Protein AF-A0AAD1YTK2-F1 (afdb_monomer_lite)

Foldseek 3Di:
DDDFDFFDDDDDDDDDDDDDDDDDPDPDDDDDDDDDDDDDDDDDDDDDDDDDDDDPDDPDPPPPDDDDDPPPPPPDPVVVLVVQQPPDDDDPVVVVVVVVVVVVPPVVPDPDDDDPDDDPVRVVVVVVVVVVVVVVVVLVVDDPVVSCVPVNDDPPDDDDDDDPDDDVCCVVPPDPVDDDDDDDDDPQQQDKDKDKDWDADDLPPPDWDFAQQWKWKDFDPDTDIWGKWWWAQDPVRDTDTDGTHDHGDIIIIIIIDGDDDRRTTMDIGHDPDPPPD

Organism: NCBI:txid56036

Radius of gyration: 29.47 Å; chains: 1; bounding box: 95×58×56 Å

Sequence (277 aa):
MLISCNLYMGIVHQGLQIRSKTAARRKKVRMMNSSSLKGRETRSVLKLKEGIDDGSVDVEDCSKFIHYASEKDWRSEDLIESIRDLFVTGGWSKAALRDEDNYSKNDAKVSRGQTDGSGYVDKLKEEIELRKQVNMAELNELDDITRIDIEGYRAGTYLRLEVSSVPFETVENFDPTHPILVGGLALGEENVGYMQVRLKRHRWHKEVLKTRDPIIVSMGWRRYQTIPIYAIEDCSGRYRMLKYTPEHMHCVAMFWGPLAPPHTGVVAVQKLSNNQV

Secondary structure (DSSP, 8-state):
----------------------------------------------------------TT-GGG---SS----TT-HHHHHHHHTTSSSS-HHHHHHHHHHHHHHHTTS--S----S--HHHHHHHHHHHHHHHHHHHHHTS-HHHHHHHH-SPTT-------SS--HHHHHT--TTS-----PPPTTTT-EEEEEEEEE--TT--SPPBTT--EEEEETTEEEEE--EEEEE-TTSPEEE-SB--SSSEEEEEEEEE---TT--EEEES-------

pLDDT: mean 70.28, std 26.49, range [24.19, 96.69]

InterPro domains:
  IPR007034 Ribosome biogenesis protein BMS1/TSR1, C-terminal [PF04950] (110-274)
  IPR007034 Ribosome biogenesis protein BMS1/TSR1, C-terminal [SM01362] (94-277)
  IPR039761 Ribosome biogenesis protein Bms1/Tsr1 [PTHR12858] (63-274)

Structure (mmCIF, N/CA/C/O backbone):
data_AF-A0AAD1YTK2-F1
#
_entry.id   AF-A0AAD1YTK2-F1
#
loop_
_atom_site.group_PDB
_atom_site.id
_atom_site.type_symbol
_atom_site.label_atom_id
_atom_site.label_alt_id
_atom_site.label_comp_id
_atom_site.label_asym_id
_atom_site.label_entity_id
_atom_site.label_seq_id
_atom_site.pdbx_PDB_ins_code
_atom_site.Cartn_x
_atom_site.Cartn_y
_atom_site.Cartn_z
_atom_site.occupancy
_atom_site.B_iso_or_equiv
_atom_site.auth_seq_id
_atom_site.auth_comp_id
_atom_site.auth_asym_id
_atom_site.auth_atom_id
_atom_site.pdbx_PDB_model_num
ATOM 1 N N . MET A 1 1 ? 6.120 -12.221 -0.599 1.00 33.25 1 MET A N 1
ATOM 2 C CA . MET A 1 1 ? 7.567 -12.260 -0.287 1.00 33.25 1 MET A CA 1
ATOM 3 C C . MET A 1 1 ? 8.038 -10.815 -0.140 1.00 33.25 1 MET A C 1
ATOM 5 O O . MET A 1 1 ? 7.813 -10.031 -1.053 1.00 33.25 1 MET A O 1
ATOM 9 N N . LEU A 1 2 ? 8.502 -10.448 1.059 1.00 25.59 2 LEU A N 1
ATOM 10 C CA . LEU A 1 2 ? 8.585 -9.077 1.586 1.00 25.59 2 LEU A CA 1
ATOM 11 C C . LEU A 1 2 ? 9.651 -8.223 0.878 1.00 25.59 2 LEU A C 1
ATOM 13 O O . LEU A 1 2 ? 10.825 -8.576 0.864 1.00 25.59 2 LEU A O 1
ATOM 17 N N . ILE A 1 3 ? 9.244 -7.076 0.333 1.00 33.72 3 ILE A N 1
ATOM 18 C CA . ILE A 1 3 ? 10.139 -6.007 -0.126 1.00 33.72 3 ILE A CA 1
ATOM 19 C C . ILE A 1 3 ? 9.777 -4.777 0.704 1.00 33.72 3 ILE A C 1
ATOM 21 O O . ILE A 1 3 ? 8.706 -4.208 0.540 1.00 33.72 3 ILE A O 1
ATOM 25 N N . SER A 1 4 ? 10.640 -4.394 1.637 1.00 27.38 4 SER A N 1
ATOM 26 C CA . SER A 1 4 ? 10.510 -3.158 2.411 1.00 27.38 4 SER A CA 1
ATOM 27 C C . SER A 1 4 ? 11.368 -2.071 1.767 1.00 27.38 4 SER A C 1
ATOM 29 O O . SER A 1 4 ? 12.562 -2.285 1.549 1.00 27.38 4 SER A O 1
ATOM 31 N N . CYS A 1 5 ? 10.791 -0.903 1.474 1.00 32.62 5 CYS A N 1
ATOM 32 C CA . CYS A 1 5 ? 11.553 0.259 1.023 1.00 32.62 5 CYS A CA 1
ATOM 33 C C . CYS A 1 5 ? 10.883 1.567 1.462 1.00 32.62 5 CYS A C 1
ATOM 35 O O . CYS A 1 5 ? 9.710 1.787 1.174 1.00 32.62 5 CYS A O 1
ATOM 37 N N . ASN A 1 6 ? 11.654 2.431 2.130 1.00 31.28 6 ASN A N 1
ATOM 38 C CA . ASN A 1 6 ? 11.254 3.783 2.513 1.00 31.28 6 ASN A CA 1
ATOM 39 C C . ASN A 1 6 ? 11.239 4.707 1.284 1.00 31.28 6 ASN A C 1
ATOM 41 O O . ASN A 1 6 ? 12.225 4.804 0.544 1.00 31.28 6 ASN A O 1
ATOM 45 N N . LEU A 1 7 ? 10.120 5.403 1.085 1.00 33.00 7 LEU A N 1
ATOM 46 C CA . LEU A 1 7 ? 10.020 6.547 0.179 1.00 33.00 7 LEU A CA 1
ATOM 47 C C . LEU A 1 7 ? 10.803 7.738 0.772 1.00 33.00 7 LEU A C 1
ATOM 49 O O . LEU A 1 7 ? 11.115 7.735 1.951 1.00 33.00 7 LEU A O 1
ATOM 53 N N . TYR A 1 8 ? 11.149 8.731 -0.034 1.00 30.59 8 TYR A N 1
ATOM 54 C CA . TYR A 1 8 ? 11.387 10.132 0.347 1.00 30.59 8 TYR A CA 1
ATOM 55 C C . TYR A 1 8 ? 11.030 10.908 -0.918 1.00 30.59 8 TYR A C 1
ATOM 57 O O . TYR A 1 8 ? 11.480 10.509 -1.991 1.00 30.59 8 TYR A O 1
ATOM 65 N N . MET A 1 9 ? 10.208 11.951 -0.832 1.00 40.81 9 MET A N 1
ATOM 66 C CA . MET A 1 9 ? 9.890 12.790 -1.990 1.00 40.81 9 MET A CA 1
ATOM 67 C C . MET A 1 9 ? 9.703 14.237 -1.548 1.00 40.81 9 MET A C 1
ATOM 69 O O . MET A 1 9 ? 8.910 14.523 -0.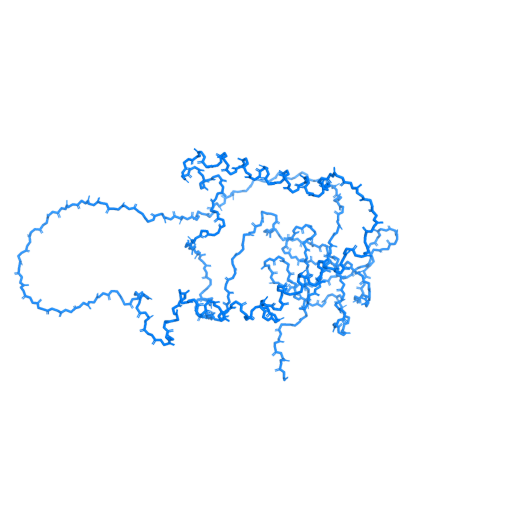653 1.00 40.81 9 MET A O 1
ATOM 73 N N . GLY A 1 10 ? 10.451 15.130 -2.197 1.00 29.53 10 GLY A N 1
ATOM 74 C CA . GLY A 1 10 ? 10.242 16.569 -2.143 1.00 29.53 10 GLY A CA 1
ATOM 75 C C . GLY A 1 10 ? 9.058 16.961 -3.024 1.00 29.53 10 GLY A C 1
ATOM 76 O O . GLY A 1 10 ? 8.840 16.397 -4.096 1.00 29.53 10 GLY A O 1
ATOM 77 N N . ILE A 1 11 ? 8.278 17.921 -2.540 1.00 34.16 11 ILE A N 1
ATOM 78 C CA . ILE A 1 11 ? 7.099 18.463 -3.212 1.00 34.16 11 ILE A CA 1
ATOM 79 C C . ILE A 1 11 ? 7.557 19.626 -4.100 1.00 34.16 11 ILE A C 1
ATOM 81 O O . ILE A 1 11 ? 8.090 20.611 -3.595 1.00 34.16 11 ILE A O 1
ATOM 85 N N . VAL A 1 12 ? 7.331 19.538 -5.413 1.00 30.14 12 VAL A N 1
ATOM 86 C CA . VAL A 1 12 ? 7.444 20.689 -6.323 1.00 30.14 12 VAL A CA 1
ATOM 87 C C . VAL A 1 12 ? 6.064 21.332 -6.438 1.00 30.14 12 VAL A C 1
ATOM 89 O O . VAL A 1 12 ? 5.151 20.771 -7.040 1.00 30.14 12 VAL A O 1
ATOM 92 N N . HIS A 1 13 ? 5.909 22.507 -5.828 1.00 27.83 13 HIS A N 1
ATOM 93 C CA . HIS A 1 13 ? 4.719 23.345 -5.950 1.00 27.83 13 HIS A CA 1
ATOM 94 C C . HIS A 1 13 ? 4.728 24.068 -7.303 1.00 27.83 13 HIS A C 1
ATOM 96 O O . HIS A 1 13 ? 5.571 24.930 -7.543 1.00 27.83 13 HIS A O 1
ATOM 102 N N . GLN A 1 14 ? 3.744 23.790 -8.156 1.00 30.19 14 GLN A N 1
ATOM 103 C CA . GLN A 1 14 ? 3.273 24.764 -9.138 1.00 30.19 14 GLN A CA 1
ATOM 104 C C . GLN A 1 14 ? 1.761 24.894 -9.005 1.00 30.19 14 GLN A C 1
ATOM 106 O O . GLN A 1 14 ? 1.017 23.919 -9.099 1.00 30.19 14 GLN A O 1
ATOM 111 N N . GLY A 1 15 ? 1.338 26.115 -8.682 1.00 30.59 15 GLY A N 1
ATOM 112 C CA . GLY A 1 15 ? -0.052 26.476 -8.479 1.00 30.59 15 GLY A CA 1
ATOM 113 C C . GLY A 1 15 ? -0.812 26.528 -9.796 1.00 30.59 15 GLY A C 1
ATOM 114 O O . GLY A 1 15 ? -0.361 27.133 -10.766 1.00 30.59 15 GLY A O 1
ATOM 115 N N . LEU A 1 16 ? -2.007 25.946 -9.793 1.00 26.97 16 LEU A N 1
ATOM 116 C CA . LEU A 1 16 ? -3.039 26.258 -10.765 1.00 26.97 16 LEU A CA 1
ATOM 117 C C . LEU A 1 16 ? -4.386 26.285 -10.044 1.00 26.97 16 LEU A C 1
ATOM 119 O O . LEU A 1 16 ? -4.840 25.295 -9.472 1.00 26.97 16 LEU A O 1
ATOM 123 N N . GLN A 1 17 ? -4.988 27.468 -10.026 1.00 29.00 17 GLN A N 1
ATOM 124 C CA . GLN A 1 17 ? -6.228 27.767 -9.331 1.00 29.00 17 GLN A CA 1
ATOM 125 C C . GLN A 1 17 ? -7.402 27.464 -10.263 1.00 29.00 17 GLN A C 1
ATOM 127 O O . GLN A 1 17 ? -7.631 28.194 -11.223 1.00 29.00 17 GLN A O 1
ATOM 132 N N . ILE A 1 18 ? -8.158 26.398 -9.985 1.00 27.73 18 ILE A N 1
ATOM 133 C CA . ILE A 1 18 ? -9.409 26.102 -10.693 1.00 27.73 18 ILE A CA 1
ATOM 134 C C . ILE A 1 18 ? -10.520 25.909 -9.662 1.00 27.73 18 ILE A C 1
ATOM 136 O O . ILE A 1 18 ? -10.545 24.945 -8.900 1.00 27.73 18 ILE A O 1
ATOM 140 N N . ARG A 1 19 ? -11.457 26.862 -9.647 1.00 29.12 19 ARG A N 1
ATOM 141 C CA . ARG A 1 19 ? -12.749 26.738 -8.967 1.00 29.12 19 ARG A CA 1
ATOM 142 C C . ARG A 1 19 ? -13.612 25.737 -9.734 1.00 29.12 19 ARG A C 1
ATOM 144 O O . ARG A 1 19 ? -13.874 25.950 -10.913 1.00 29.12 19 ARG A O 1
ATOM 151 N N . SER A 1 20 ? -14.158 24.734 -9.054 1.00 25.16 20 SER A N 1
ATOM 152 C CA . SER A 1 20 ? -15.389 24.079 -9.503 1.00 25.16 20 SER A CA 1
ATOM 153 C C . SER A 1 20 ? -16.250 23.672 -8.307 1.00 25.16 20 SER A C 1
ATOM 155 O O . SER A 1 20 ? -15.768 23.162 -7.298 1.00 25.16 20 SER A O 1
ATOM 157 N N . LYS A 1 21 ? -17.540 24.002 -8.406 1.00 30.62 21 LYS A N 1
ATOM 158 C CA . LYS A 1 21 ? -18.606 23.600 -7.489 1.00 30.62 21 LYS A CA 1
ATOM 159 C C . LYS A 1 21 ? -19.063 22.204 -7.903 1.00 30.62 21 LYS A C 1
ATOM 161 O O . LYS A 1 21 ? -19.544 22.082 -9.024 1.00 30.62 21 LYS A O 1
ATOM 166 N N . THR A 1 22 ? -19.022 21.210 -7.015 1.00 27.33 22 THR A N 1
ATOM 167 C CA . THR A 1 22 ? -19.804 19.979 -7.226 1.00 27.33 22 THR A CA 1
ATOM 168 C C . THR A 1 22 ? -20.234 19.347 -5.906 1.00 27.33 22 THR A C 1
ATOM 170 O O . THR A 1 22 ? -19.474 19.286 -4.944 1.00 27.33 22 THR A O 1
ATOM 173 N N . ALA A 1 23 ? -21.502 18.945 -5.870 1.00 28.45 23 ALA A N 1
ATOM 174 C CA . ALA A 1 23 ? -22.275 18.539 -4.708 1.00 28.45 23 ALA A CA 1
ATOM 175 C C . ALA A 1 23 ? -21.780 17.241 -4.046 1.00 28.45 23 ALA A C 1
ATOM 177 O O . ALA A 1 23 ? -21.623 16.209 -4.698 1.00 28.45 23 ALA A O 1
ATOM 178 N N . ALA A 1 24 ? -21.626 17.278 -2.722 1.00 29.00 24 ALA A N 1
ATOM 179 C CA . ALA A 1 24 ? -21.333 16.113 -1.900 1.00 29.00 24 ALA A CA 1
ATOM 180 C C . ALA A 1 24 ? -22.604 15.273 -1.680 1.00 29.00 24 ALA A C 1
ATOM 182 O O . ALA A 1 24 ? -23.483 15.636 -0.896 1.00 29.00 24 ALA A O 1
ATOM 183 N N . ARG A 1 25 ? -22.695 14.113 -2.338 1.00 28.36 25 ARG A N 1
ATOM 184 C CA . ARG A 1 25 ? -23.629 13.045 -1.948 1.00 28.36 25 ARG A CA 1
ATOM 185 C C . ARG A 1 25 ? -23.051 12.328 -0.725 1.00 28.36 25 ARG A C 1
ATOM 187 O O . ARG A 1 25 ? -22.250 11.409 -0.853 1.00 28.36 25 ARG A O 1
ATOM 194 N N . ARG A 1 26 ? -23.457 12.757 0.472 1.00 29.47 26 ARG A N 1
ATOM 195 C CA . ARG A 1 26 ? -23.192 12.036 1.726 1.00 29.47 26 ARG A CA 1
ATOM 196 C C . ARG A 1 26 ? -23.937 10.697 1.696 1.00 29.47 26 ARG A C 1
ATOM 198 O O . ARG A 1 26 ? -25.163 10.678 1.787 1.00 29.47 26 ARG A O 1
ATOM 205 N N . LYS A 1 27 ? -23.216 9.577 1.577 1.00 30.12 27 LYS A N 1
ATOM 206 C CA . LYS A 1 27 ? -23.764 8.257 1.921 1.00 30.12 27 LYS A CA 1
ATOM 207 C C . LYS A 1 27 ? -23.968 8.230 3.434 1.00 30.12 27 LYS A C 1
ATOM 209 O O . LYS A 1 27 ? -23.018 8.330 4.202 1.00 30.12 27 LYS A O 1
ATOM 214 N N . LYS A 1 28 ? -25.232 8.179 3.846 1.00 24.50 28 LYS A N 1
ATOM 215 C CA . LYS A 1 28 ? -25.654 8.145 5.245 1.00 24.50 28 LYS A CA 1
ATOM 216 C C . LYS A 1 28 ? -25.544 6.701 5.734 1.00 24.50 28 LYS A C 1
ATOM 218 O O . LYS A 1 28 ? -26.386 5.881 5.387 1.00 24.50 28 LYS A O 1
ATOM 223 N N . VAL A 1 29 ? -24.500 6.392 6.497 1.00 31.00 29 VAL A N 1
ATOM 224 C CA . VAL A 1 29 ? -24.436 5.159 7.293 1.00 31.00 29 VAL A CA 1
ATOM 225 C C . VAL A 1 29 ? -25.331 5.384 8.507 1.00 31.00 29 VAL A C 1
ATOM 227 O O . VAL A 1 29 ? -25.174 6.377 9.217 1.00 31.00 29 VAL A O 1
ATOM 230 N N . ARG A 1 30 ? -26.339 4.530 8.695 1.00 25.80 30 ARG A N 1
ATOM 231 C CA . ARG A 1 30 ? -27.281 4.620 9.814 1.00 25.80 30 ARG A CA 1
ATOM 232 C C . ARG A 1 30 ? -26.922 3.518 10.804 1.00 25.80 30 ARG A C 1
ATOM 234 O O . ARG A 1 30 ? -27.179 2.358 10.530 1.00 25.80 30 ARG A O 1
ATOM 241 N N . MET A 1 31 ? -26.319 3.897 11.923 1.00 31.48 31 MET A N 1
ATOM 242 C CA . MET A 1 31 ? -26.106 3.013 13.070 1.00 31.48 31 MET A CA 1
ATOM 243 C C . MET A 1 31 ? -27.352 3.098 13.962 1.00 31.48 31 MET A C 1
ATOM 245 O O . MET A 1 31 ? -27.852 4.200 14.202 1.00 31.48 31 MET A O 1
ATOM 249 N N . MET A 1 32 ? -27.892 1.967 14.414 1.00 34.06 32 MET A N 1
ATOM 250 C CA . MET A 1 32 ? -28.994 1.925 15.383 1.00 34.06 32 MET A CA 1
ATOM 251 C C . MET A 1 32 ? -28.514 1.271 16.680 1.00 34.06 32 MET A C 1
ATOM 253 O O . MET A 1 32 ? -27.940 0.187 16.644 1.00 34.06 32 MET A O 1
ATOM 257 N N . ASN A 1 33 ? -28.787 1.924 17.814 1.00 29.09 33 ASN A N 1
ATOM 258 C CA . ASN A 1 33 ? -28.562 1.378 19.153 1.00 29.09 33 ASN A CA 1
ATOM 259 C C . ASN A 1 33 ? -29.778 0.554 19.595 1.00 29.09 33 ASN A C 1
ATOM 261 O O . ASN A 1 33 ? -30.919 1.008 19.492 1.00 29.09 33 ASN A O 1
ATOM 265 N N . SER A 1 34 ? -29.533 -0.646 20.117 1.00 34.03 34 SER A N 1
ATOM 266 C CA . SER A 1 34 ? -30.556 -1.521 20.684 1.00 34.03 34 SER A CA 1
ATOM 267 C C . SER A 1 34 ? -30.796 -1.191 22.159 1.00 34.03 34 SER A C 1
ATOM 269 O O . SER A 1 34 ? -30.180 -1.789 23.039 1.00 34.03 34 SER A O 1
ATOM 271 N N . SER A 1 35 ? -31.704 -0.261 22.454 1.00 30.72 35 SER A N 1
ATOM 272 C CA . SER A 1 35 ? -32.324 -0.189 23.781 1.00 30.72 35 SER A CA 1
ATOM 273 C C . SER A 1 35 ? -33.653 0.577 23.770 1.00 30.72 35 SER A C 1
ATOM 275 O O . SER A 1 35 ? -33.742 1.720 23.338 1.00 30.72 35 SER A O 1
ATOM 277 N N . SER A 1 36 ? -34.675 -0.070 24.344 1.00 30.48 36 SER A N 1
ATOM 278 C CA . SER A 1 36 ? -35.945 0.498 24.823 1.00 30.48 36 SER A CA 1
ATOM 279 C C . SER A 1 36 ? -37.087 0.703 23.812 1.00 30.48 36 SER A C 1
ATOM 281 O O . SER A 1 36 ? -37.272 1.772 23.238 1.00 30.48 36 SER A O 1
ATOM 283 N N . LEU A 1 37 ? -37.968 -0.301 23.716 1.00 30.47 37 LEU A N 1
ATOM 284 C CA . LEU A 1 37 ? -39.372 -0.111 23.335 1.00 30.47 37 LEU A CA 1
ATOM 285 C C . LEU A 1 37 ? -40.267 -0.677 24.448 1.00 30.47 37 LEU A C 1
ATOM 287 O O . LEU A 1 37 ? -40.511 -1.878 24.529 1.00 30.47 37 LEU A O 1
ATOM 291 N N . LYS A 1 38 ? -40.744 0.211 25.329 1.00 27.45 38 LYS A N 1
ATOM 292 C CA . LYS A 1 38 ? -41.849 -0.038 26.267 1.00 27.45 38 LYS A CA 1
ATOM 293 C C . LYS A 1 38 ? -43.165 0.426 25.631 1.00 27.45 38 LYS A C 1
ATOM 295 O O . LYS A 1 38 ? -43.319 1.608 25.357 1.00 27.45 38 LYS A O 1
ATOM 300 N N . GLY A 1 39 ? -44.091 -0.522 25.474 1.00 25.25 39 GLY A N 1
ATOM 301 C CA . GLY A 1 39 ? -45.535 -0.408 25.728 1.00 25.25 39 GLY A CA 1
ATOM 302 C C . GLY A 1 39 ? -46.379 0.628 24.975 1.00 25.25 39 GLY A C 1
ATOM 303 O O . GLY A 1 39 ? -46.288 1.824 25.231 1.00 25.25 39 GLY A O 1
ATOM 304 N N . ARG A 1 40 ? -47.361 0.133 24.209 1.00 26.88 40 ARG A N 1
ATOM 305 C CA . ARG A 1 40 ? -48.716 0.710 24.126 1.00 26.88 40 ARG A CA 1
ATOM 306 C C . ARG A 1 40 ? -49.723 -0.385 23.755 1.00 26.88 40 ARG A C 1
ATOM 308 O O . ARG A 1 40 ? -49.692 -0.911 22.649 1.00 26.88 40 ARG A O 1
ATOM 315 N N . GLU A 1 41 ? -50.592 -0.725 24.706 1.00 26.25 41 GLU A N 1
ATOM 316 C CA . GLU A 1 41 ? -51.791 -1.544 24.499 1.00 26.25 41 GLU A CA 1
ATOM 317 C C . GLU A 1 41 ? -52.819 -0.800 23.639 1.00 26.25 41 GLU A C 1
ATOM 319 O O . GLU A 1 41 ? -53.095 0.375 23.875 1.00 26.25 41 GLU A O 1
ATOM 324 N N . THR A 1 42 ? -53.483 -1.524 22.737 1.00 26.02 42 THR A N 1
ATOM 325 C CA . THR A 1 42 ? -54.905 -1.305 22.436 1.00 26.02 42 THR A CA 1
ATOM 326 C C . THR A 1 42 ? -55.601 -2.661 22.321 1.00 26.02 42 THR A C 1
ATOM 328 O O . THR A 1 42 ? -55.114 -3.578 21.666 1.00 26.02 42 THR A O 1
ATOM 331 N N . ARG A 1 43 ? -56.719 -2.790 23.042 1.00 24.19 43 ARG A N 1
ATOM 332 C CA . ARG A 1 43 ? -57.583 -3.972 23.121 1.00 24.19 43 ARG A CA 1
ATOM 333 C C . ARG A 1 43 ? -58.419 -4.129 21.850 1.00 24.19 43 ARG A C 1
ATOM 335 O O . ARG A 1 43 ? -59.082 -3.180 21.441 1.00 24.19 43 ARG A O 1
ATOM 342 N N . SER A 1 44 ? -58.555 -5.360 21.368 1.00 26.61 44 SER A N 1
ATOM 343 C CA . SER A 1 44 ? -59.794 -5.837 20.751 1.00 26.61 44 SER A CA 1
ATOM 344 C C . SER A 1 44 ? -60.033 -7.296 21.151 1.00 26.61 44 SER A C 1
ATOM 346 O O . SER A 1 44 ? -59.141 -8.138 21.144 1.00 26.61 44 SER A O 1
ATOM 348 N N . VAL A 1 45 ? -61.252 -7.543 21.623 1.00 27.23 45 VAL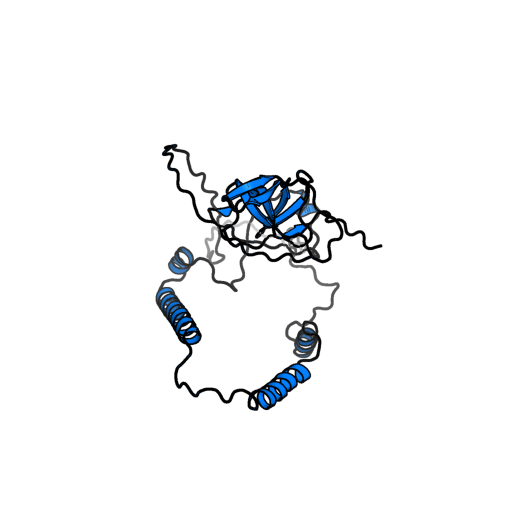 A N 1
ATOM 349 C CA . VAL A 1 45 ? -61.745 -8.786 22.218 1.00 27.23 45 VAL A CA 1
ATOM 350 C C . VAL A 1 45 ? -62.430 -9.600 21.130 1.00 27.23 45 VAL A C 1
ATOM 352 O O . VAL A 1 45 ? -63.425 -9.115 20.607 1.00 27.23 45 VAL A O 1
ATOM 355 N N . LEU A 1 46 ? -61.987 -10.834 20.862 1.00 29.20 46 LEU A N 1
ATOM 356 C CA . LEU A 1 46 ? -62.833 -11.911 20.327 1.00 29.20 46 LEU A CA 1
ATOM 357 C C . LEU A 1 46 ? -62.382 -13.282 20.872 1.00 29.20 46 LEU A C 1
ATOM 359 O O . LEU A 1 46 ? -61.220 -13.505 21.190 1.00 29.20 46 LEU A O 1
ATOM 363 N N . LYS A 1 47 ? -63.379 -14.151 21.060 1.00 26.05 47 LYS A N 1
ATOM 364 C CA . LYS A 1 47 ? -63.443 -15.350 21.912 1.00 26.05 47 LYS A CA 1
ATOM 365 C C . LYS A 1 47 ? -62.655 -16.574 21.408 1.00 26.05 47 LYS A C 1
ATOM 367 O O . LYS A 1 47 ? -62.745 -16.932 20.241 1.00 26.05 47 LYS A O 1
ATOM 372 N N . LEU A 1 48 ? -62.039 -17.247 22.385 1.00 24.81 48 LEU A N 1
ATOM 373 C CA . LEU A 1 48 ? -61.713 -18.675 22.567 1.00 24.81 48 LEU A CA 1
ATOM 374 C C . LEU A 1 48 ? -62.126 -19.695 21.482 1.00 24.81 48 LEU A C 1
ATOM 376 O O . LEU A 1 48 ? -63.316 -19.898 21.239 1.00 24.81 48 LEU A O 1
ATOM 380 N N . LYS A 1 49 ? -61.135 -20.481 21.033 1.00 28.02 49 LYS A N 1
ATOM 381 C CA . LYS A 1 49 ? -61.213 -21.944 20.851 1.00 28.02 49 LYS A CA 1
ATOM 382 C C . LYS A 1 49 ? -59.835 -22.559 21.138 1.00 28.02 49 LYS A C 1
ATOM 384 O O . LYS A 1 49 ? -58.852 -22.158 20.529 1.00 28.02 49 LYS A O 1
ATOM 389 N N . GLU A 1 50 ? -59.786 -23.492 22.085 1.00 26.19 50 GLU A N 1
ATOM 390 C CA . GLU A 1 50 ? -58.612 -24.314 22.400 1.00 26.19 50 GLU A CA 1
ATOM 391 C C . GLU A 1 50 ? -58.328 -25.310 21.262 1.00 26.19 50 GLU A C 1
ATOM 393 O O . GLU A 1 50 ? -59.247 -25.937 20.732 1.00 26.19 50 GLU A O 1
ATOM 398 N N . GLY A 1 51 ? -57.052 -25.449 20.904 1.00 28.02 51 GLY A N 1
ATOM 399 C CA . GLY A 1 51 ? -56.519 -26.424 19.955 1.00 28.02 51 GLY A CA 1
ATOM 400 C C . GLY A 1 51 ? -54.988 -26.377 19.991 1.00 28.02 51 GLY A C 1
ATOM 401 O O . GLY A 1 51 ? -54.409 -25.296 19.988 1.00 28.02 51 GLY A O 1
ATOM 402 N N . ILE A 1 52 ? -54.362 -27.540 20.123 1.00 31.41 52 ILE A N 1
ATOM 403 C CA . ILE A 1 52 ? -52.950 -27.771 20.459 1.00 31.41 52 ILE A CA 1
ATOM 404 C C . ILE A 1 52 ? -52.040 -27.702 19.210 1.00 31.41 52 ILE A C 1
ATOM 406 O O . ILE A 1 52 ? -52.402 -28.267 18.185 1.00 31.41 52 ILE A O 1
ATOM 410 N N . ASP A 1 53 ? -50.884 -27.044 19.388 1.00 30.00 53 ASP A N 1
ATOM 411 C CA . ASP A 1 53 ? -49.539 -27.190 18.773 1.00 30.00 53 ASP A CA 1
ATOM 412 C C . ASP A 1 53 ? -49.333 -27.153 17.238 1.00 30.00 53 ASP A C 1
ATOM 414 O O . ASP A 1 53 ? -49.812 -28.014 16.508 1.00 30.00 53 ASP A O 1
ATOM 418 N N . ASP A 1 54 ? -48.571 -26.156 16.763 1.00 31.81 54 ASP A N 1
ATOM 419 C CA . ASP A 1 54 ? -47.252 -26.312 16.101 1.00 31.81 54 ASP A CA 1
ATOM 420 C C . ASP A 1 54 ? -46.842 -24.985 15.420 1.00 31.81 54 ASP A C 1
ATOM 422 O O . ASP A 1 54 ? -47.634 -24.309 14.755 1.00 31.81 54 ASP A O 1
ATOM 426 N N . GLY A 1 55 ? -45.601 -24.561 15.650 1.00 32.91 55 GLY A N 1
ATOM 427 C CA . GLY A 1 55 ? -45.064 -23.268 15.253 1.00 32.91 55 GLY A CA 1
ATOM 428 C C . GLY A 1 55 ? -44.503 -23.254 13.832 1.00 32.91 55 GLY A C 1
ATOM 429 O O . GLY A 1 55 ? -43.638 -24.044 13.484 1.00 32.91 55 GLY A O 1
ATOM 430 N N . SER A 1 56 ? -44.882 -22.247 13.045 1.00 35.72 56 SER A N 1
ATOM 431 C CA . SER A 1 56 ? -44.109 -21.799 11.878 1.00 35.72 56 SER A CA 1
ATOM 432 C C . SER A 1 56 ? -43.465 -20.458 12.215 1.00 35.72 56 SER A C 1
ATOM 434 O O . SER A 1 56 ? -43.910 -19.393 11.784 1.00 35.72 56 SER A O 1
ATOM 436 N N . VAL A 1 57 ? -42.444 -20.540 13.065 1.00 41.25 57 VAL A N 1
ATOM 437 C CA . VAL A 1 57 ? -41.462 -19.485 13.313 1.00 41.25 57 VAL A CA 1
ATOM 438 C C . VAL A 1 57 ? -40.541 -19.405 12.095 1.00 41.25 57 VAL A C 1
ATOM 440 O O . VAL A 1 57 ? -40.178 -20.428 11.523 1.00 41.25 57 VAL A O 1
ATOM 443 N N . ASP A 1 58 ? -40.224 -18.171 11.716 1.00 39.69 58 ASP A N 1
ATOM 444 C CA . ASP A 1 58 ? -39.250 -17.732 10.713 1.00 39.69 58 ASP A CA 1
ATOM 445 C C . ASP A 1 58 ? -38.114 -18.746 10.454 1.00 39.69 58 ASP A C 1
ATOM 447 O O . ASP A 1 58 ? -37.366 -19.114 11.361 1.00 39.69 58 ASP A O 1
ATOM 451 N N . VAL A 1 59 ? -37.994 -19.209 9.208 1.00 43.69 59 VAL A N 1
ATOM 452 C CA . VAL A 1 59 ? -37.130 -20.335 8.800 1.00 43.69 59 VAL A CA 1
ATOM 453 C C . VAL A 1 59 ? -35.633 -19.975 8.717 1.00 43.69 59 VAL A C 1
ATOM 455 O O . VAL A 1 59 ? -34.823 -20.829 8.380 1.00 43.69 59 VAL A O 1
ATOM 458 N N . GLU A 1 60 ? -35.199 -18.769 9.097 1.00 49.28 60 GLU A N 1
ATOM 459 C CA . GLU A 1 60 ? -33.780 -18.369 8.983 1.00 49.28 60 GLU A CA 1
ATOM 460 C C . GLU A 1 60 ? -33.219 -17.648 10.223 1.00 49.28 60 GLU A C 1
ATOM 462 O O . GLU A 1 60 ? -32.414 -16.721 10.131 1.00 49.28 60 GLU A O 1
ATOM 467 N N . ASP A 1 61 ? -33.588 -18.113 11.419 1.00 37.25 61 ASP A N 1
ATOM 468 C CA . ASP A 1 61 ? -32.844 -17.794 12.642 1.00 37.25 61 ASP A CA 1
ATOM 469 C C . ASP A 1 61 ? -31.599 -18.697 12.761 1.00 37.25 61 ASP A C 1
ATOM 471 O O . ASP A 1 61 ? -31.636 -19.809 13.294 1.00 37.25 61 ASP A O 1
ATOM 475 N N . CYS A 1 62 ? -30.461 -18.214 12.256 1.00 42.97 62 CYS A N 1
ATOM 476 C CA . CYS A 1 62 ? -29.159 -18.892 12.332 1.00 42.97 62 CYS A CA 1
ATOM 477 C C . CYS A 1 62 ? -28.565 -18.980 13.756 1.00 42.97 62 CYS A C 1
ATOM 479 O O . CYS A 1 62 ? -27.389 -19.312 13.906 1.00 42.97 62 CYS A O 1
ATOM 481 N N . SER A 1 63 ? -29.338 -18.725 14.816 1.00 49.75 63 SER A N 1
ATOM 482 C CA . SER A 1 63 ? -28.898 -18.918 16.204 1.00 49.75 63 SER A CA 1
ATOM 483 C C . SER A 1 63 ? -28.915 -20.382 16.685 1.00 49.75 63 SER A C 1
ATOM 485 O O . SER A 1 63 ? -28.523 -20.650 17.819 1.00 49.75 63 SER A O 1
ATOM 487 N N . LYS A 1 64 ? -29.315 -21.351 15.841 1.00 42.38 64 LYS A N 1
ATOM 488 C CA . LYS A 1 64 ? -29.469 -22.774 16.221 1.00 42.38 64 LYS A CA 1
ATOM 489 C C . LYS A 1 64 ? -28.505 -23.773 15.563 1.00 42.38 64 LYS A C 1
ATOM 491 O O . LYS A 1 64 ? -28.810 -24.963 15.515 1.00 42.38 64 LYS A O 1
ATOM 496 N N . PHE A 1 65 ? -27.327 -23.358 15.104 1.00 35.97 65 PHE A N 1
ATOM 497 C CA . PHE A 1 65 ? -26.293 -24.335 14.733 1.00 35.97 65 PHE A CA 1
ATOM 498 C C . PHE A 1 65 ? -25.477 -24.774 15.960 1.00 35.97 65 PHE A C 1
ATOM 500 O O . PHE A 1 65 ? -24.471 -24.171 16.314 1.00 35.97 65 PHE A O 1
ATOM 507 N N . ILE A 1 66 ? -25.922 -25.866 16.583 1.00 38.81 66 ILE A N 1
ATOM 508 C CA . ILE A 1 66 ? -25.182 -26.732 17.518 1.00 38.81 66 ILE A CA 1
ATOM 509 C C . ILE A 1 66 ? -25.363 -28.126 16.877 1.00 38.81 66 ILE A C 1
ATOM 511 O O . ILE A 1 66 ? -26.498 -28.554 16.715 1.00 38.81 66 ILE A O 1
ATOM 515 N N . HIS A 1 67 ? -24.394 -28.885 16.357 1.00 40.81 67 HIS A N 1
ATOM 516 C CA . HIS A 1 67 ? -23.025 -29.152 16.785 1.00 40.81 67 HIS A CA 1
ATOM 517 C C . HIS A 1 67 ? -22.340 -29.998 15.681 1.00 40.81 67 HIS A C 1
ATOM 519 O O . HIS A 1 67 ? -22.907 -31.008 15.279 1.00 40.81 67 HIS A O 1
ATOM 525 N N . TYR A 1 68 ? -21.129 -29.659 15.230 1.00 38.28 68 TYR A N 1
ATOM 526 C CA . TYR A 1 68 ? -20.101 -30.645 14.818 1.00 38.28 68 TYR A CA 1
ATOM 527 C C . TYR A 1 68 ? -18.698 -30.034 14.946 1.00 38.28 68 TYR A C 1
ATOM 529 O O . TYR A 1 68 ? -17.847 -30.085 14.069 1.00 38.28 68 TYR A O 1
ATOM 537 N N . ALA A 1 69 ? -18.459 -29.442 16.105 1.00 45.72 69 ALA A N 1
ATOM 538 C CA . ALA A 1 69 ? -17.166 -29.404 16.758 1.00 45.72 69 ALA A CA 1
ATOM 539 C C . ALA A 1 69 ? -17.532 -29.344 18.236 1.00 45.72 69 ALA A C 1
ATOM 541 O O . ALA A 1 69 ? -18.371 -28.522 18.593 1.00 45.72 69 ALA A O 1
ATOM 542 N N . SER A 1 70 ? -17.004 -30.243 19.068 1.00 56.16 70 SER A N 1
ATOM 543 C CA . SER A 1 70 ? -17.163 -30.128 20.520 1.00 56.16 70 SER A CA 1
ATOM 544 C C . SER A 1 70 ? -16.933 -28.672 20.913 1.00 56.16 70 SER A C 1
ATOM 546 O O . SER A 1 70 ? -15.881 -28.142 20.536 1.00 56.16 70 SER A O 1
ATOM 548 N N . GLU A 1 71 ? -17.890 -28.030 21.590 1.00 54.59 71 GLU A N 1
ATOM 549 C CA . GLU A 1 71 ? -17.666 -26.731 22.226 1.00 54.59 71 GLU A CA 1
ATOM 550 C C . GLU A 1 71 ? -16.332 -26.809 22.965 1.00 54.59 71 GLU A C 1
ATOM 552 O O . GLU A 1 71 ? -16.175 -27.515 23.959 1.00 54.59 71 GLU A O 1
ATOM 557 N N . LYS A 1 72 ? -15.304 -26.182 22.390 1.00 61.28 72 LYS A N 1
ATOM 558 C CA . LYS A 1 72 ? -14.037 -26.030 23.082 1.00 61.28 72 LYS A CA 1
ATOM 559 C C . LYS A 1 72 ? -14.316 -24.971 24.122 1.00 61.28 72 LYS A C 1
ATOM 561 O O . LYS A 1 72 ? -14.598 -23.831 23.762 1.00 61.28 72 LYS A O 1
ATOM 566 N N . ASP A 1 73 ? -14.266 -25.346 25.389 1.00 67.56 73 ASP A N 1
ATOM 567 C CA . ASP A 1 73 ? -14.414 -24.403 26.483 1.00 67.56 73 ASP A CA 1
ATOM 568 C C . ASP A 1 73 ? -13.249 -23.411 26.443 1.00 67.56 73 ASP A C 1
ATOM 570 O O . ASP A 1 73 ? -12.173 -23.652 26.985 1.00 67.56 73 ASP A O 1
ATOM 574 N N . TRP A 1 74 ? -13.456 -22.261 25.800 1.00 66.62 74 TRP A N 1
ATOM 575 C CA . TRP A 1 74 ? -12.472 -21.175 25.668 1.00 66.62 74 TRP A CA 1
ATOM 576 C C . TRP A 1 74 ? -12.107 -20.506 27.002 1.00 66.62 74 TRP A C 1
ATOM 578 O O . TRP A 1 74 ? -11.267 -19.611 27.042 1.00 66.62 74 TRP A O 1
ATOM 588 N N . ARG A 1 75 ? -12.757 -20.930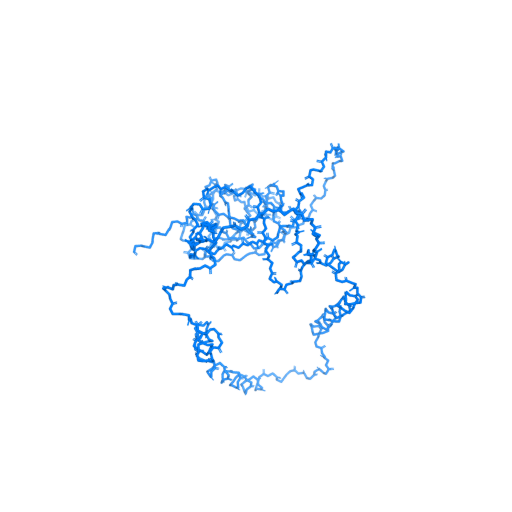 28.090 1.00 68.12 75 ARG A N 1
ATOM 589 C CA . ARG A 1 75 ? -12.454 -20.561 29.476 1.00 68.12 75 ARG A CA 1
ATOM 590 C C . ARG A 1 75 ? -11.625 -21.608 30.217 1.00 68.12 75 ARG A C 1
ATOM 592 O O . ARG A 1 75 ? -11.254 -21.357 31.357 1.00 68.12 75 ARG A O 1
ATOM 599 N N . SER A 1 76 ? -11.382 -22.772 29.616 1.00 77.25 76 SER A N 1
ATOM 600 C CA . SER A 1 76 ? -10.539 -23.795 30.229 1.00 77.25 76 SER A CA 1
ATOM 601 C C . SER A 1 76 ? -9.082 -23.338 30.223 1.00 77.25 76 SER A C 1
ATOM 603 O O . SER A 1 76 ? -8.541 -22.945 29.186 1.00 77.25 76 SER A O 1
ATOM 605 N N . GLU A 1 77 ? -8.457 -23.378 31.398 1.00 75.00 77 GLU A N 1
ATOM 606 C CA . GLU A 1 77 ? -7.063 -22.962 31.581 1.00 75.00 77 GLU A CA 1
ATOM 607 C C . GLU A 1 77 ? -6.123 -23.837 30.729 1.00 75.00 77 GLU A C 1
ATOM 609 O O . GLU A 1 77 ? -5.233 -23.316 30.063 1.00 75.00 77 GLU A O 1
ATOM 614 N N . ASP A 1 78 ? -6.422 -25.137 30.616 1.00 73.44 78 ASP A N 1
ATOM 615 C CA . ASP A 1 78 ? -5.646 -26.115 29.841 1.00 73.44 78 ASP A CA 1
ATOM 616 C C . ASP A 1 78 ? -5.629 -25.811 28.326 1.00 73.44 78 ASP A C 1
ATOM 618 O O . ASP A 1 78 ? -4.603 -25.959 27.655 1.00 73.44 78 ASP A O 1
ATOM 622 N N . LEU A 1 79 ? -6.754 -25.349 27.754 1.00 77.44 79 LEU A N 1
ATOM 623 C CA . LEU A 1 79 ? -6.822 -24.941 26.345 1.00 77.44 79 LEU A CA 1
ATOM 624 C C . LEU A 1 79 ? -6.041 -23.642 26.124 1.00 77.44 79 LEU A C 1
ATOM 626 O O . LEU A 1 79 ? -5.316 -23.520 25.135 1.00 77.44 79 LEU A O 1
ATOM 630 N N . ILE A 1 80 ? -6.169 -22.684 27.042 1.00 75.75 80 ILE A N 1
ATOM 631 C CA . ILE A 1 80 ? -5.457 -21.405 26.982 1.00 75.75 80 ILE A CA 1
ATOM 632 C C . ILE A 1 80 ? -3.943 -21.644 27.055 1.00 75.75 80 ILE A C 1
ATOM 634 O O . ILE A 1 80 ? -3.202 -21.077 26.250 1.00 75.75 80 ILE A O 1
ATOM 638 N N . GLU A 1 81 ? -3.482 -22.520 27.948 1.00 71.50 81 GLU A N 1
ATOM 639 C CA . GLU A 1 81 ? -2.079 -22.938 28.023 1.00 71.50 81 GLU A CA 1
ATOM 640 C C . GLU A 1 81 ? -1.617 -23.640 26.741 1.00 71.50 81 GLU A C 1
ATOM 642 O O . GLU A 1 81 ? -0.564 -23.291 26.208 1.00 71.50 81 GLU A O 1
ATOM 647 N N . SER A 1 82 ? -2.438 -24.522 26.157 1.00 75.62 82 SER A N 1
ATOM 648 C CA . SER A 1 82 ? -2.094 -25.186 24.889 1.00 75.62 82 SER A CA 1
ATOM 649 C C . SER A 1 82 ? -1.921 -24.211 23.712 1.00 75.62 82 SER A C 1
ATOM 651 O O . SER A 1 82 ? -1.088 -24.434 22.833 1.00 75.62 82 SER A O 1
ATOM 653 N N . ILE A 1 83 ? -2.678 -23.105 23.694 1.00 75.19 83 ILE A N 1
ATOM 654 C CA . ILE A 1 83 ? -2.617 -22.078 22.643 1.00 75.19 83 ILE A CA 1
ATOM 655 C C . ILE A 1 83 ? -1.421 -21.138 22.844 1.00 75.19 83 ILE A C 1
ATOM 657 O O . ILE A 1 83 ? -0.820 -20.699 21.859 1.00 75.19 83 ILE A O 1
ATOM 661 N N . ARG A 1 84 ? -1.035 -20.851 24.095 1.00 66.12 84 ARG A N 1
ATOM 662 C CA . ARG A 1 84 ? 0.100 -19.966 24.421 1.00 66.12 84 ARG A CA 1
ATOM 663 C C . ARG A 1 84 ? 1.426 -20.444 23.812 1.00 66.12 84 ARG A C 1
ATOM 665 O O . ARG A 1 84 ? 2.243 -19.605 23.431 1.00 66.12 84 ARG A O 1
ATOM 672 N N . ASP A 1 85 ? 1.611 -21.753 23.645 1.00 61.81 85 ASP A N 1
ATOM 673 C CA . ASP A 1 85 ? 2.847 -22.349 23.115 1.00 61.81 85 ASP A CA 1
ATOM 674 C C . ASP A 1 85 ? 2.874 -22.532 21.582 1.00 61.81 85 ASP A C 1
ATOM 676 O O . ASP A 1 85 ? 3.932 -22.784 21.006 1.00 61.81 85 ASP A O 1
ATOM 680 N N . LEU A 1 86 ? 1.745 -22.364 20.884 1.00 65.56 86 LEU A N 1
ATOM 681 C CA . LEU A 1 86 ? 1.652 -22.560 19.426 1.00 65.56 86 LEU A CA 1
ATOM 682 C C . LEU A 1 86 ? 2.235 -21.395 18.605 1.00 65.56 86 LEU A C 1
ATOM 684 O O . LEU A 1 86 ? 2.627 -21.584 17.453 1.00 65.56 86 LEU A O 1
ATOM 688 N N . PHE A 1 87 ? 2.306 -20.193 19.183 1.00 53.12 87 PHE A N 1
ATOM 689 C CA . PHE A 1 87 ? 2.710 -18.968 18.477 1.00 53.12 87 PHE A CA 1
ATOM 690 C C . PHE A 1 87 ? 4.171 -18.552 18.708 1.00 53.12 87 PHE A C 1
ATOM 692 O O . PHE A 1 87 ? 4.629 -17.573 18.116 1.00 53.12 87 PHE A O 1
ATOM 699 N N . VAL A 1 88 ? 4.926 -19.295 19.523 1.00 51.66 88 VAL A N 1
ATOM 700 C CA . VAL A 1 88 ? 6.341 -19.019 19.807 1.00 51.66 88 VAL A CA 1
ATOM 701 C C . VAL A 1 88 ? 7.146 -20.301 19.623 1.00 51.66 88 VAL A C 1
ATOM 703 O O . VAL A 1 88 ? 6.899 -21.317 20.262 1.00 51.66 88 VAL A O 1
ATOM 706 N N . THR A 1 89 ? 8.145 -20.279 18.740 1.00 46.28 89 THR A N 1
ATOM 707 C CA . THR A 1 89 ? 9.050 -21.420 18.558 1.00 46.28 89 THR A CA 1
ATOM 708 C C . THR A 1 89 ? 9.957 -21.572 19.783 1.00 46.28 89 THR A C 1
ATOM 710 O O . THR A 1 89 ? 11.002 -20.923 19.874 1.00 46.28 89 THR A O 1
ATOM 713 N N . GLY A 1 90 ? 9.555 -22.444 20.708 1.00 54.56 90 GLY A N 1
ATOM 714 C CA . GLY A 1 90 ? 10.250 -22.744 21.961 1.00 54.56 90 GLY A CA 1
ATOM 715 C C . GLY A 1 90 ? 9.445 -22.262 23.166 1.00 54.56 90 GLY A C 1
ATOM 716 O O . GLY A 1 90 ? 9.161 -21.075 23.264 1.00 54.56 90 GLY A O 1
ATOM 717 N N . GLY A 1 91 ? 9.086 -23.189 24.060 1.00 57.03 91 GLY A N 1
ATOM 718 C CA . GLY A 1 91 ? 8.198 -22.932 25.199 1.00 57.03 91 GLY A CA 1
ATOM 719 C C . GLY A 1 91 ? 8.635 -21.765 26.088 1.00 57.03 91 GLY A C 1
ATOM 720 O O . GLY A 1 91 ? 9.824 -21.445 26.194 1.00 57.03 91 GLY A O 1
ATOM 721 N N . TRP A 1 92 ? 7.658 -21.145 26.747 1.00 59.25 92 TRP A N 1
ATOM 722 C CA . TRP A 1 92 ? 7.823 -19.904 27.513 1.00 59.25 92 TRP A CA 1
ATOM 723 C C . TRP A 1 92 ? 8.866 -20.005 28.635 1.00 59.25 92 TRP A C 1
ATOM 725 O O . TRP A 1 92 ? 9.597 -19.051 28.892 1.00 59.25 92 TRP A O 1
ATOM 735 N N . SER A 1 93 ? 9.030 -21.185 29.236 1.00 61.22 93 SER A N 1
ATOM 736 C CA . SER A 1 93 ? 10.079 -21.463 30.227 1.00 61.22 93 SER A CA 1
ATOM 737 C C . SER A 1 93 ? 11.496 -21.265 29.672 1.00 61.22 93 SER A C 1
ATOM 739 O O . SER A 1 93 ? 12.386 -20.801 30.379 1.00 61.22 93 SER A O 1
ATOM 741 N N . LYS A 1 94 ? 11.716 -21.535 28.381 1.00 60.12 94 LYS A N 1
ATOM 742 C CA . LYS A 1 94 ? 12.996 -21.297 27.698 1.00 60.12 94 LYS A CA 1
ATOM 743 C C . LYS A 1 94 ? 13.174 -19.837 27.277 1.00 60.12 94 LYS A C 1
ATOM 745 O O . LYS A 1 94 ? 14.310 -19.395 27.125 1.00 60.12 94 LYS A O 1
ATOM 750 N N . ALA A 1 95 ? 12.079 -19.102 27.073 1.00 59.62 95 ALA A N 1
ATOM 751 C CA . ALA A 1 95 ? 12.115 -17.663 26.820 1.00 59.62 95 ALA A CA 1
ATOM 752 C C . ALA A 1 95 ? 12.501 -16.890 28.092 1.00 59.62 95 ALA A C 1
ATOM 754 O O . ALA A 1 95 ? 13.416 -16.078 28.034 1.00 59.62 95 ALA A O 1
ATOM 755 N N . ALA A 1 96 ? 11.921 -17.240 29.244 1.00 61.06 96 ALA A N 1
ATOM 756 C CA . ALA A 1 96 ? 12.272 -16.639 30.534 1.00 61.06 96 ALA A CA 1
ATOM 757 C C . ALA A 1 96 ? 13.752 -16.861 30.913 1.00 61.06 96 ALA A C 1
ATOM 759 O O . ALA A 1 96 ? 14.426 -15.944 31.371 1.00 61.06 96 ALA A O 1
ATOM 760 N N . LEU A 1 97 ? 14.302 -18.052 30.639 1.00 58.72 97 LEU A N 1
ATOM 761 C CA . LEU A 1 97 ? 15.726 -18.340 30.877 1.00 58.72 97 LEU A CA 1
ATOM 762 C C . LEU A 1 97 ? 16.669 -17.574 29.931 1.00 58.72 97 LEU A C 1
ATOM 764 O O . LEU A 1 97 ? 17.796 -17.263 30.304 1.00 58.72 97 LEU A O 1
ATOM 768 N N . ARG A 1 98 ? 16.220 -17.229 28.714 1.00 57.25 98 ARG A N 1
ATOM 769 C CA . ARG A 1 98 ? 17.006 -16.384 27.796 1.00 57.25 98 ARG A CA 1
ATOM 770 C C . ARG A 1 98 ? 17.121 -14.942 28.281 1.00 57.25 98 ARG A C 1
ATOM 772 O O . ARG A 1 98 ? 18.092 -14.286 27.909 1.00 57.25 98 ARG A O 1
ATOM 779 N N . ASP A 1 99 ? 16.163 -14.459 29.066 1.00 56.59 99 ASP A N 1
ATOM 780 C CA . ASP A 1 99 ? 16.209 -13.111 29.633 1.00 56.59 99 ASP A CA 1
ATOM 781 C C . ASP A 1 99 ? 17.178 -13.041 30.828 1.00 56.59 99 ASP A C 1
ATOM 783 O O . ASP A 1 99 ? 17.990 -12.118 30.893 1.00 56.59 99 ASP A O 1
ATOM 787 N N . GLU A 1 100 ? 17.205 -14.069 31.684 1.00 54.81 100 GLU A N 1
ATOM 788 C CA . GLU A 1 100 ? 18.175 -14.222 32.790 1.00 54.81 100 GLU A CA 1
ATOM 789 C C . GLU A 1 100 ? 19.634 -14.356 32.289 1.00 54.81 100 GLU A C 1
ATOM 791 O O . GLU A 1 100 ? 20.549 -13.675 32.776 1.00 54.81 100 GLU A O 1
ATOM 796 N N . ASP A 1 101 ? 19.860 -15.168 31.247 1.00 52.81 101 ASP A N 1
ATOM 797 C CA . ASP A 1 101 ? 21.191 -15.367 30.651 1.00 52.81 101 ASP A CA 1
ATOM 798 C C . ASP A 1 101 ? 21.690 -14.128 29.877 1.00 52.81 101 ASP A C 1
ATOM 800 O O . ASP A 1 101 ? 22.900 -13.896 29.774 1.00 52.81 101 ASP A O 1
ATOM 804 N N . ASN A 1 102 ? 20.782 -13.312 29.325 1.00 49.88 102 ASN A N 1
ATOM 805 C CA . ASN A 1 102 ? 21.141 -12.066 28.635 1.00 49.88 102 ASN A CA 1
ATOM 806 C C . ASN A 1 102 ? 21.420 -10.908 29.597 1.00 49.88 102 ASN A C 1
ATOM 808 O O . ASN A 1 102 ? 22.249 -10.056 29.273 1.00 49.88 102 ASN A O 1
ATOM 812 N N . TYR A 1 103 ? 20.782 -10.872 30.769 1.00 49.09 103 TYR A N 1
ATOM 813 C CA . TYR A 1 103 ? 21.082 -9.865 31.789 1.00 49.09 103 TYR A CA 1
ATOM 814 C C . TYR A 1 103 ? 22.489 -10.073 32.366 1.00 49.09 103 TYR A C 1
ATOM 816 O O . TYR A 1 103 ? 23.309 -9.159 32.364 1.00 49.09 103 TYR A O 1
ATOM 824 N N . SER A 1 104 ? 22.831 -11.318 32.708 1.00 46.84 104 SER A N 1
ATOM 825 C CA . SER A 1 104 ? 24.122 -11.665 33.322 1.00 46.84 104 SER A CA 1
ATOM 826 C C . SER A 1 104 ? 25.335 -11.486 32.393 1.00 46.84 104 SER A C 1
ATOM 828 O O . SER A 1 104 ? 26.472 -11.359 32.851 1.00 46.84 104 SER A O 1
ATOM 830 N N . LYS A 1 105 ? 25.129 -11.492 31.067 1.00 43.16 105 LYS A N 1
ATOM 831 C CA . LYS A 1 105 ? 26.214 -11.440 30.069 1.00 43.16 105 LYS A CA 1
ATOM 832 C C . LYS A 1 105 ? 26.462 -10.043 29.489 1.00 43.16 105 LYS A C 1
ATOM 834 O O . LYS A 1 105 ? 27.541 -9.809 28.940 1.00 43.16 105 LYS A O 1
ATOM 839 N N . ASN A 1 106 ? 25.509 -9.118 29.626 1.00 40.44 106 ASN A N 1
ATOM 840 C CA . ASN A 1 106 ? 25.647 -7.739 29.147 1.00 40.44 106 ASN A CA 1
ATOM 841 C C . ASN A 1 106 ? 26.360 -6.808 30.146 1.00 40.44 106 ASN A C 1
ATOM 843 O O . ASN A 1 106 ? 26.967 -5.826 29.715 1.00 40.44 106 ASN A O 1
ATOM 847 N N . ASP A 1 107 ? 26.413 -7.155 31.436 1.00 45.62 107 ASP A N 1
ATOM 848 C CA . ASP A 1 107 ? 27.101 -6.346 32.459 1.00 45.62 107 ASP A CA 1
ATOM 849 C C . ASP A 1 107 ? 28.638 -6.359 32.347 1.00 45.62 107 ASP A C 1
ATOM 851 O O . ASP A 1 107 ? 29.316 -5.454 32.832 1.00 45.62 107 ASP A O 1
ATOM 855 N N . ALA A 1 108 ? 29.228 -7.328 31.639 1.00 45.78 108 ALA A N 1
ATOM 856 C CA . ALA A 1 108 ? 30.685 -7.422 31.499 1.00 45.78 108 ALA A CA 1
ATOM 857 C C . ALA A 1 108 ? 31.278 -6.572 30.352 1.00 45.78 108 ALA A C 1
ATOM 859 O O . ALA A 1 108 ? 32.500 -6.542 30.187 1.00 45.78 108 ALA A O 1
ATOM 860 N N . LYS A 1 109 ? 30.459 -5.893 29.529 1.00 46.75 109 LYS A N 1
ATOM 861 C CA . LYS A 1 109 ? 30.946 -5.117 28.366 1.00 46.75 109 LYS A CA 1
ATOM 862 C C . LYS A 1 109 ? 30.214 -3.797 28.097 1.00 46.75 109 LYS A C 1
ATOM 864 O O . LYS A 1 109 ? 30.118 -3.398 26.943 1.00 46.75 109 LYS A O 1
ATOM 869 N N . VAL A 1 110 ? 29.783 -3.054 29.116 1.00 45.62 110 VAL A N 1
ATOM 870 C CA . VAL A 1 110 ? 29.473 -1.616 28.949 1.00 45.62 110 VAL A CA 1
ATOM 871 C C . VAL A 1 110 ? 29.927 -0.820 30.177 1.00 45.62 110 VAL A C 1
ATOM 873 O O . VAL A 1 110 ? 29.146 -0.185 30.871 1.00 45.62 110 VAL A O 1
ATOM 876 N N . SER A 1 111 ? 31.234 -0.792 30.440 1.00 44.81 111 SER A N 1
ATOM 877 C CA . SER A 1 111 ? 31.832 0.273 31.253 1.00 44.81 111 SER A CA 1
ATOM 878 C C . SER A 1 111 ? 32.072 1.504 30.375 1.00 44.81 111 SER A C 1
ATOM 880 O O . SER A 1 111 ? 33.194 1.825 29.985 1.00 44.81 111 SER A O 1
ATOM 882 N N . ARG A 1 112 ? 30.994 2.208 30.016 1.00 44.41 112 ARG A N 1
ATOM 883 C CA . ARG A 1 112 ? 31.115 3.542 29.421 1.00 44.41 112 ARG A CA 1
ATOM 884 C C . ARG A 1 112 ? 29.971 4.455 29.854 1.00 44.41 112 ARG A C 1
ATOM 886 O O . ARG A 1 112 ? 29.001 4.627 29.132 1.00 44.41 112 ARG A O 1
ATOM 893 N N . GLY A 1 113 ? 30.188 5.089 31.006 1.00 42.41 113 GLY A N 1
ATOM 894 C CA . GLY A 1 113 ? 29.542 6.337 31.410 1.00 42.41 113 GLY A CA 1
ATOM 895 C C . GLY A 1 113 ? 28.210 6.164 32.128 1.00 42.41 113 GLY A C 1
ATOM 896 O O . GLY A 1 113 ? 27.177 5.987 31.498 1.00 42.41 113 GLY A O 1
ATOM 897 N N . GLN A 1 114 ? 28.241 6.313 33.450 1.00 47.81 114 GLN A N 1
ATOM 898 C CA . GLN A 1 114 ? 27.076 6.728 34.223 1.00 47.81 114 GLN A CA 1
ATOM 899 C C . GLN A 1 114 ? 26.574 8.072 33.672 1.00 47.81 114 GLN A C 1
ATOM 901 O O . GLN A 1 114 ? 27.319 9.052 33.655 1.00 47.81 114 GLN A O 1
ATOM 906 N N . THR A 1 115 ? 25.320 8.123 33.233 1.00 43.50 115 THR A N 1
ATOM 907 C CA . THR A 1 115 ? 24.565 9.373 33.109 1.00 43.50 115 THR A CA 1
ATOM 908 C C . THR A 1 115 ? 23.203 9.160 33.750 1.00 43.50 115 THR A C 1
ATOM 910 O O . THR A 1 115 ? 22.338 8.511 33.164 1.00 43.50 115 THR A O 1
ATOM 913 N N . ASP A 1 116 ? 23.037 9.706 34.952 1.00 54.78 116 ASP A N 1
ATOM 914 C CA . ASP A 1 116 ? 21.778 9.808 35.694 1.00 54.78 116 ASP A CA 1
ATOM 915 C C . ASP A 1 116 ? 20.796 10.752 34.981 1.00 54.78 116 ASP A C 1
ATOM 917 O O . ASP A 1 116 ? 20.576 11.898 35.372 1.00 54.78 116 ASP A O 1
ATOM 921 N N . GLY A 1 117 ? 20.203 10.286 33.886 1.00 55.53 117 GLY A N 1
ATOM 922 C CA . GLY A 1 117 ? 19.162 11.023 33.188 1.00 55.53 117 GLY A CA 1
ATOM 923 C C . GLY A 1 117 ? 18.394 10.115 32.247 1.00 55.53 117 GLY A C 1
ATOM 924 O O . GLY A 1 117 ? 18.978 9.600 31.297 1.00 55.53 117 GLY A O 1
ATOM 925 N N . SER A 1 118 ? 17.088 9.961 32.504 1.00 65.75 118 SER A N 1
ATOM 926 C CA . SER A 1 118 ? 16.107 9.392 31.565 1.00 65.75 118 SER A CA 1
ATOM 927 C C . SER A 1 118 ? 16.463 9.836 30.142 1.00 65.75 118 SER A C 1
ATOM 929 O O . SER A 1 118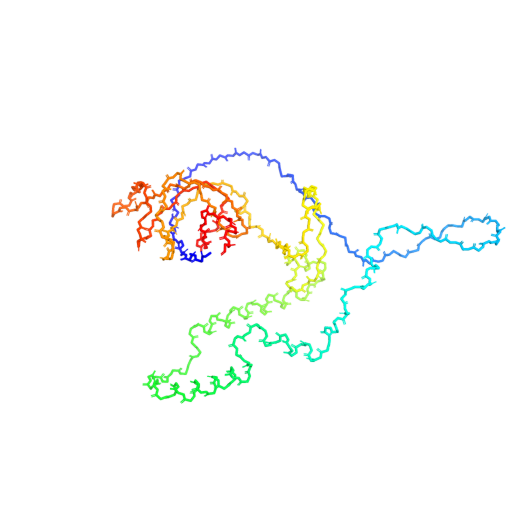 ? 16.609 11.040 29.874 1.00 65.75 118 SER A O 1
ATOM 931 N N . GLY A 1 119 ? 16.738 8.868 29.263 1.00 86.00 119 GLY A N 1
ATOM 932 C CA . GLY A 1 119 ? 17.252 9.141 27.927 1.00 86.00 119 GLY A CA 1
ATOM 933 C C . GLY A 1 119 ? 16.300 10.059 27.161 1.00 86.00 119 GLY A C 1
ATOM 934 O O . GLY A 1 119 ? 15.099 10.081 27.414 1.00 86.00 119 GLY A O 1
ATOM 935 N N . TYR A 1 120 ? 16.802 10.820 26.184 1.00 87.50 120 TYR A N 1
ATOM 936 C CA . TYR A 1 120 ? 15.955 11.696 25.353 1.00 87.50 120 TYR A CA 1
ATOM 937 C C . TYR A 1 120 ? 14.739 10.958 24.754 1.00 87.50 120 TYR A C 1
ATOM 939 O O . TYR A 1 120 ? 13.646 11.510 24.678 1.00 87.50 120 TYR A O 1
ATOM 947 N N . VAL A 1 121 ? 14.916 9.685 24.392 1.00 89.69 121 VAL A N 1
ATOM 948 C CA . VAL A 1 121 ? 13.842 8.810 23.902 1.00 89.69 121 VAL A CA 1
ATOM 949 C C . VAL A 1 121 ? 12.773 8.555 24.967 1.00 89.69 121 VAL A C 1
ATOM 951 O O . VAL A 1 121 ? 11.590 8.529 24.640 1.00 89.69 121 VAL A O 1
ATOM 954 N N . ASP A 1 122 ? 13.165 8.375 26.224 1.00 91.94 122 ASP A N 1
ATOM 955 C CA . ASP A 1 122 ? 12.232 8.090 27.312 1.00 91.94 122 ASP A CA 1
ATOM 956 C C . ASP A 1 122 ? 11.440 9.341 27.691 1.00 91.94 122 ASP A C 1
ATOM 958 O O . ASP A 1 122 ? 10.221 9.261 27.798 1.00 91.94 122 ASP A O 1
ATOM 962 N N . LYS A 1 123 ? 12.072 10.521 27.681 1.00 91.38 123 LYS A N 1
ATOM 963 C CA . LYS A 1 123 ? 11.364 11.811 27.790 1.00 91.38 123 LYS A CA 1
ATOM 964 C C . LYS A 1 123 ? 10.304 11.998 26.699 1.00 91.38 123 LYS A C 1
ATOM 966 O O . LYS A 1 123 ? 9.198 12.442 26.987 1.00 91.38 123 LYS A O 1
ATOM 971 N N . LEU A 1 124 ? 10.612 11.637 25.448 1.00 91.94 124 LEU A N 1
ATOM 972 C CA . LEU A 1 124 ? 9.636 11.701 24.351 1.00 91.94 124 LEU A CA 1
ATOM 973 C C . LEU A 1 124 ? 8.474 10.718 24.552 1.00 91.94 124 LEU A C 1
ATOM 975 O O . LEU A 1 124 ? 7.331 11.053 24.244 1.00 91.94 124 LEU A O 1
ATOM 979 N N . LYS A 1 125 ? 8.739 9.510 25.066 1.00 93.56 125 LYS A N 1
ATOM 980 C CA . LYS A 1 125 ? 7.679 8.547 25.405 1.00 93.56 125 LYS A CA 1
ATOM 981 C C . LYS A 1 125 ? 6.804 9.065 26.544 1.00 93.56 125 LYS A C 1
ATOM 983 O O . LYS A 1 125 ? 5.587 8.973 26.434 1.00 93.56 125 LYS A O 1
ATOM 988 N N . GLU A 1 126 ? 7.414 9.611 27.594 1.00 93.19 126 GLU A N 1
ATOM 989 C CA . GLU A 1 126 ? 6.717 10.219 28.731 1.00 93.19 126 GLU A CA 1
ATOM 990 C C . GLU A 1 126 ? 5.819 11.367 28.259 1.00 93.19 126 GLU A C 1
ATOM 992 O O . GLU A 1 126 ? 4.646 11.404 28.608 1.00 93.19 126 GLU A O 1
ATOM 997 N N . GLU A 1 127 ? 6.310 12.251 27.387 1.00 91.88 127 GLU A N 1
ATOM 998 C CA . GLU A 1 127 ? 5.511 13.338 26.810 1.00 91.88 127 GLU A CA 1
ATOM 999 C C . GLU A 1 127 ? 4.332 12.818 25.970 1.00 91.88 127 GLU A C 1
ATOM 1001 O O . GLU A 1 127 ? 3.215 13.329 26.075 1.00 91.88 127 GLU A O 1
ATOM 1006 N N . ILE A 1 128 ? 4.554 11.785 25.149 1.00 93.31 128 ILE A N 1
ATOM 1007 C CA . ILE A 1 128 ? 3.488 11.132 24.377 1.00 93.31 128 ILE A CA 1
ATOM 1008 C C . ILE A 1 128 ? 2.444 10.518 25.316 1.00 93.31 128 ILE A C 1
ATOM 1010 O O . ILE A 1 128 ? 1.248 10.629 25.051 1.00 93.31 128 ILE A O 1
ATOM 1014 N N . GLU A 1 129 ? 2.870 9.882 26.403 1.00 93.12 129 GLU A N 1
ATOM 1015 C CA . GLU A 1 129 ? 1.973 9.231 27.353 1.00 93.12 129 GLU A CA 1
ATOM 1016 C C . GLU A 1 129 ? 1.193 10.244 28.193 1.00 93.12 129 GLU A C 1
ATOM 1018 O O . GLU A 1 129 ? -0.019 10.111 28.331 1.00 93.12 129 GLU A O 1
ATOM 1023 N N . LEU A 1 130 ? 1.840 11.317 28.652 1.00 94.25 130 LEU A N 1
ATOM 1024 C CA . LEU A 1 130 ? 1.177 12.432 29.326 1.00 94.25 130 LEU A CA 1
ATOM 1025 C C . LEU A 1 130 ? 0.114 13.066 28.426 1.00 94.25 130 LEU A C 1
ATOM 1027 O O . LEU A 1 130 ? -1.012 13.280 28.865 1.00 94.25 130 LEU A O 1
ATOM 1031 N N . ARG A 1 131 ? 0.420 13.296 27.142 1.00 90.75 131 ARG A N 1
ATOM 1032 C CA . ARG A 1 131 ? -0.569 13.797 26.172 1.00 90.75 131 ARG A CA 1
ATOM 1033 C C . ARG A 1 131 ? -1.753 12.848 26.014 1.00 90.75 131 ARG A C 1
ATOM 1035 O O . ARG A 1 131 ? -2.891 13.302 25.970 1.00 90.75 131 ARG A O 1
ATOM 1042 N N . LYS A 1 132 ? -1.514 11.534 25.953 1.00 90.06 132 LYS A N 1
ATOM 1043 C CA . LYS A 1 132 ? -2.607 10.549 25.916 1.00 90.06 132 LYS A CA 1
ATOM 1044 C C . LYS A 1 132 ? -3.438 10.574 27.196 1.00 90.06 132 LYS A C 1
ATOM 1046 O O . LYS A 1 132 ? -4.655 10.477 27.099 1.00 90.06 132 LYS A O 1
ATOM 1051 N N . GLN A 1 133 ? -2.802 10.688 28.363 1.00 91.50 133 GLN A N 1
ATOM 1052 C CA . GLN A 1 133 ? -3.486 10.737 29.656 1.00 91.50 133 GLN A CA 1
ATOM 1053 C C . GLN A 1 133 ? -4.374 11.974 29.766 1.00 91.50 133 GLN A C 1
ATOM 1055 O O . GLN A 1 133 ? -5.533 11.839 30.144 1.00 91.50 133 GLN A O 1
ATOM 1060 N N . VAL A 1 134 ? -3.871 13.145 29.365 1.00 91.94 134 VAL A N 1
ATOM 1061 C CA . VAL A 1 134 ? -4.650 14.393 29.327 1.00 91.94 134 VAL A CA 1
ATOM 1062 C C . VAL A 1 134 ? -5.840 14.252 28.380 1.00 91.94 134 VAL A C 1
ATOM 1064 O O . VAL A 1 134 ? -6.973 14.439 28.811 1.00 91.94 134 VAL A O 1
ATOM 1067 N N . ASN A 1 135 ? -5.614 13.807 27.139 1.00 89.00 135 ASN A N 1
ATOM 1068 C CA . ASN A 1 135 ? -6.700 13.596 26.177 1.00 89.00 135 ASN A CA 1
ATOM 1069 C C . ASN A 1 135 ? -7.751 12.605 26.706 1.00 89.00 135 ASN A C 1
ATOM 1071 O O . ASN A 1 135 ? -8.945 12.779 26.487 1.00 89.00 135 ASN A O 1
ATOM 1075 N N . MET A 1 136 ? -7.316 11.544 27.392 1.00 86.62 136 MET A N 1
ATOM 1076 C CA . MET A 1 136 ? -8.222 10.544 27.952 1.00 86.62 136 MET A CA 1
ATOM 1077 C C . MET A 1 136 ? -9.017 11.088 29.141 1.00 86.62 136 MET A C 1
ATOM 1079 O O . MET A 1 136 ? -10.192 10.754 29.266 1.00 86.62 136 MET A O 1
ATOM 1083 N N . ALA A 1 137 ? -8.402 11.909 29.994 1.00 89.38 137 ALA A N 1
ATOM 1084 C CA . ALA A 1 137 ? -9.076 12.563 31.110 1.00 89.38 137 ALA A CA 1
ATOM 1085 C C . ALA A 1 137 ? -10.147 13.542 30.608 1.00 89.38 137 ALA A C 1
ATOM 1087 O O . ALA A 1 137 ? -11.299 13.417 31.011 1.00 89.38 137 ALA A O 1
ATOM 1088 N N . GLU A 1 138 ? -9.803 14.413 29.653 1.00 87.44 138 GLU A N 1
ATOM 1089 C CA . GLU A 1 138 ? -10.737 15.380 29.055 1.00 87.44 138 GLU A CA 1
ATOM 1090 C C . GLU A 1 138 ? -11.929 14.689 28.373 1.00 87.44 138 GLU A C 1
ATOM 1092 O O . GLU A 1 138 ? -13.072 15.114 28.519 1.00 87.44 138 GLU A O 1
ATOM 1097 N N . LEU A 1 139 ? -11.693 13.579 27.665 1.00 84.62 139 LEU A N 1
ATOM 1098 C CA . LEU A 1 139 ? -12.762 12.828 26.997 1.00 84.62 139 LEU A CA 1
ATOM 1099 C C . LEU A 1 139 ? -13.645 12.022 27.960 1.00 84.62 139 LEU A C 1
ATOM 1101 O O . LEU A 1 139 ? -14.779 11.704 27.612 1.00 84.62 139 LEU A O 1
ATOM 1105 N N . ASN A 1 140 ? -13.147 11.660 29.145 1.00 84.19 140 ASN A N 1
ATOM 1106 C CA . ASN A 1 140 ? -13.928 10.918 30.139 1.00 84.19 140 ASN A CA 1
ATOM 1107 C C . ASN A 1 140 ? -14.919 11.805 30.907 1.00 84.19 140 ASN A C 1
ATOM 1109 O O . ASN A 1 140 ? -15.847 11.271 31.505 1.00 84.19 140 ASN A O 1
ATOM 1113 N N . GLU A 1 141 ? -14.733 13.126 30.902 1.00 85.38 141 GLU A N 1
ATOM 1114 C CA . GLU A 1 141 ? -15.673 14.077 31.512 1.00 85.38 141 GLU A CA 1
ATOM 1115 C C . GLU A 1 141 ? -16.926 14.312 30.653 1.00 85.38 141 GLU A C 1
ATOM 1117 O O . GLU A 1 141 ? -17.911 14.872 31.134 1.00 85.38 141 GLU A O 1
ATOM 1122 N N . LEU A 1 142 ? -16.898 13.896 29.384 1.00 86.25 142 LEU A N 1
ATOM 1123 C CA . LEU A 1 142 ? -17.997 14.076 28.440 1.00 86.25 142 LEU A CA 1
ATOM 1124 C C . LEU A 1 142 ? -19.015 12.931 28.511 1.00 86.25 142 LEU A C 1
ATOM 1126 O O . LEU A 1 142 ? -18.673 11.782 28.788 1.00 86.25 142 LEU A O 1
ATOM 1130 N N . ASP A 1 143 ? -20.267 13.250 28.177 1.00 89.81 143 ASP A N 1
ATOM 1131 C CA . ASP A 1 143 ? -21.335 12.263 28.014 1.00 89.81 143 ASP A CA 1
ATOM 1132 C C . ASP A 1 143 ? -21.016 11.253 26.898 1.00 89.81 143 ASP A C 1
ATOM 1134 O O . ASP A 1 143 ? -20.432 11.592 25.868 1.00 89.81 143 ASP A O 1
ATOM 1138 N N . ASP A 1 144 ? -21.507 10.020 27.030 1.00 84.06 144 ASP A N 1
ATOM 1139 C CA . ASP A 1 144 ? -21.241 8.944 26.062 1.00 84.06 144 ASP A CA 1
ATOM 1140 C C . ASP A 1 144 ? -21.654 9.297 24.620 1.00 84.06 144 ASP A C 1
ATOM 1142 O O . ASP A 1 144 ? -20.996 8.900 23.658 1.00 84.06 144 ASP A O 1
ATOM 1146 N N . ILE A 1 145 ? -22.738 10.063 24.450 1.00 87.31 145 ILE A N 1
ATOM 1147 C CA . ILE A 1 145 ? -23.246 10.460 23.127 1.00 87.31 145 ILE A CA 1
ATOM 1148 C C . ILE A 1 145 ? -22.280 11.439 22.452 1.00 87.31 145 ILE A C 1
ATOM 1150 O O . ILE A 1 145 ? -21.902 11.246 21.298 1.00 87.31 145 ILE A O 1
ATOM 1154 N N . THR A 1 146 ? -21.866 12.482 23.173 1.00 87.88 146 THR A N 1
ATOM 1155 C CA . THR A 1 146 ? -20.961 13.512 22.644 1.00 87.88 146 THR A CA 1
ATOM 1156 C C . THR A 1 146 ? -19.555 12.960 22.455 1.00 87.88 146 THR A C 1
ATOM 1158 O O . THR A 1 146 ? -18.876 13.311 21.491 1.00 87.88 146 THR A O 1
ATOM 1161 N N . ARG A 1 147 ? -19.147 12.028 23.318 1.00 88.00 147 ARG A N 1
ATOM 1162 C CA . ARG A 1 147 ? -17.895 11.290 23.202 1.00 88.00 147 ARG A CA 1
ATOM 1163 C C . ARG A 1 147 ? -17.806 10.519 21.884 1.00 88.00 147 ARG A C 1
ATOM 1165 O O . ARG A 1 147 ? -16.826 10.693 21.163 1.00 88.00 147 ARG A O 1
ATOM 1172 N N . ILE A 1 148 ? -18.832 9.739 21.531 1.00 88.75 148 ILE A N 1
ATOM 1173 C CA . ILE A 1 148 ? -18.866 8.976 20.268 1.00 88.75 148 ILE A CA 1
ATOM 1174 C C . ILE A 1 148 ? -18.790 9.907 19.050 1.00 88.75 148 ILE A C 1
ATOM 1176 O O . ILE A 1 148 ? -18.099 9.587 18.084 1.00 88.75 148 ILE A O 1
ATOM 1180 N N . ASP A 1 149 ? -19.456 11.061 19.085 1.00 89.06 149 ASP A N 1
ATOM 1181 C CA . ASP A 1 149 ? -19.444 12.014 17.968 1.00 89.06 149 ASP A CA 1
ATOM 1182 C C . ASP A 1 149 ? -18.068 12.677 17.750 1.00 89.06 149 ASP A C 1
ATOM 1184 O O . ASP A 1 149 ? -17.735 13.040 16.618 1.00 89.06 149 ASP A O 1
ATOM 1188 N N . ILE A 1 150 ? -17.263 12.828 18.809 1.00 89.00 150 ILE A N 1
ATOM 1189 C CA . ILE A 1 150 ? -15.938 13.467 18.758 1.00 89.00 150 ILE A CA 1
ATOM 1190 C C . ILE A 1 150 ? -14.829 12.447 18.474 1.00 89.00 150 ILE A C 1
ATOM 1192 O O . ILE A 1 150 ? -14.026 12.652 17.562 1.00 89.00 150 ILE A O 1
ATOM 1196 N N . GLU A 1 151 ? -14.751 11.367 19.260 1.00 86.50 151 GLU A N 1
ATOM 1197 C CA . GLU A 1 151 ? -13.652 10.389 19.189 1.00 86.50 151 GLU A CA 1
ATOM 1198 C C . GLU A 1 151 ? -13.948 9.229 18.224 1.00 86.50 151 GLU A C 1
ATOM 1200 O O . GLU A 1 151 ? -13.029 8.601 17.693 1.00 86.50 151 GLU A O 1
ATOM 1205 N N . GLY A 1 152 ? -15.230 8.942 17.985 1.00 89.25 152 GLY A N 1
ATOM 1206 C CA . GLY A 1 152 ? -15.681 7.732 17.310 1.00 89.25 152 GLY A CA 1
ATOM 1207 C C . GLY A 1 152 ? -15.722 6.514 18.238 1.00 89.25 152 GLY A C 1
ATOM 1208 O O . GLY A 1 152 ? -15.884 6.617 19.450 1.00 89.25 152 GLY A O 1
ATOM 1209 N N . TYR A 1 153 ? -15.594 5.321 17.655 1.00 90.19 153 TYR A N 1
ATOM 1210 C CA . TYR A 1 153 ? -15.562 4.068 18.413 1.00 90.19 153 TYR A CA 1
ATOM 1211 C C . TYR A 1 153 ? -14.127 3.706 18.807 1.00 90.19 153 TYR A C 1
ATOM 1213 O O . TYR A 1 153 ? -13.245 3.604 17.952 1.00 90.19 153 TYR A O 1
ATOM 1221 N N . ARG A 1 154 ? -13.896 3.452 20.101 1.00 86.50 154 ARG A N 1
ATOM 1222 C CA . ARG A 1 154 ? -12.578 3.062 20.621 1.00 86.50 154 ARG A CA 1
ATOM 1223 C C . ARG A 1 154 ? -12.174 1.659 20.165 1.00 86.50 154 ARG A C 1
ATOM 1225 O O . ARG A 1 154 ? -13.007 0.754 20.050 1.00 86.50 154 ARG A O 1
ATOM 1232 N N . ALA A 1 155 ? -10.868 1.466 19.984 1.00 90.62 155 ALA A N 1
ATOM 1233 C CA . ALA A 1 155 ? -10.287 0.156 19.711 1.00 90.62 155 ALA A CA 1
ATOM 1234 C C . ALA A 1 155 ? -10.645 -0.850 20.823 1.00 90.62 155 ALA A C 1
ATOM 1236 O O . ALA A 1 155 ? -10.585 -0.515 22.004 1.00 90.62 155 ALA A O 1
ATOM 1237 N N . GLY A 1 156 ? -11.017 -2.074 20.436 1.00 90.69 156 GLY A N 1
ATOM 1238 C CA . GLY A 1 156 ? -11.463 -3.135 21.353 1.00 90.69 156 GLY A CA 1
ATOM 1239 C C . GLY A 1 156 ? -12.983 -3.235 21.537 1.00 90.69 156 GLY A C 1
ATOM 1240 O O . GLY A 1 156 ? -13.458 -4.216 22.101 1.00 90.69 156 GLY A O 1
ATOM 1241 N N . THR A 1 157 ? -13.759 -2.276 21.025 1.00 90.88 157 THR A N 1
ATOM 1242 C CA . THR A 1 157 ? -15.229 -2.337 21.050 1.00 90.88 157 THR A CA 1
ATOM 1243 C C . THR A 1 157 ? -15.746 -3.310 19.988 1.00 90.88 157 THR A C 1
ATOM 1245 O O . THR A 1 157 ? -15.349 -3.224 18.826 1.00 90.88 157 THR A O 1
ATOM 1248 N N . TYR A 1 158 ? -16.653 -4.216 20.360 1.00 95.25 158 TYR A N 1
ATOM 1249 C CA . TYR A 1 158 ? -17.333 -5.087 19.399 1.00 95.25 158 TYR A CA 1
ATOM 1250 C C . TYR A 1 158 ? -18.424 -4.307 18.657 1.00 95.25 158 TYR A C 1
ATOM 1252 O O . TYR A 1 158 ? -19.289 -3.700 19.287 1.00 95.25 158 TYR A O 1
ATOM 1260 N N . LEU A 1 159 ? -18.386 -4.317 17.323 1.00 92.56 159 LEU A N 1
ATOM 1261 C CA . LEU A 1 159 ? -19.283 -3.535 16.470 1.00 92.56 159 LEU A CA 1
ATOM 1262 C C . LEU A 1 159 ? -19.986 -4.430 15.449 1.00 92.56 159 LEU A C 1
ATOM 1264 O O . LEU A 1 159 ? -19.389 -5.356 14.903 1.00 92.56 159 LEU A O 1
ATOM 1268 N N . ARG A 1 160 ? -21.239 -4.091 15.129 1.00 95.56 160 ARG A N 1
ATOM 1269 C CA . ARG A 1 160 ? -21.963 -4.635 13.975 1.00 95.56 160 ARG A CA 1
ATOM 1270 C C . ARG A 1 160 ? -21.870 -3.637 12.825 1.00 95.56 160 ARG A C 1
ATOM 1272 O O . ARG A 1 160 ? -22.291 -2.493 12.967 1.00 95.56 160 ARG A O 1
ATOM 1279 N N . LEU A 1 161 ? -21.324 -4.074 11.694 1.00 94.06 161 LEU A N 1
ATOM 1280 C CA . LEU A 1 161 ? -21.187 -3.255 10.491 1.00 94.06 161 LEU A CA 1
ATOM 1281 C C . LEU A 1 161 ? -22.199 -3.705 9.441 1.00 94.06 161 LEU A C 1
ATOM 1283 O O . LEU A 1 161 ? -22.201 -4.862 9.031 1.00 94.06 161 LEU A O 1
ATOM 1287 N N . GLU A 1 162 ? -23.035 -2.776 8.985 1.00 95.31 162 GLU A N 1
ATOM 1288 C CA . GLU A 1 162 ? -23.971 -3.013 7.886 1.00 95.31 162 GLU A CA 1
ATOM 1289 C C . GLU A 1 162 ? -23.450 -2.331 6.622 1.00 95.31 162 GLU A C 1
ATOM 1291 O O . GLU A 1 162 ? -23.375 -1.103 6.532 1.00 95.31 162 GLU A O 1
ATOM 1296 N N . VAL A 1 163 ? -23.060 -3.141 5.638 1.00 94.25 163 VAL A N 1
ATOM 1297 C CA . VAL A 1 163 ? -22.530 -2.665 4.358 1.00 94.25 163 VAL A CA 1
ATOM 1298 C C . VAL A 1 163 ? -23.601 -2.837 3.291 1.00 94.25 163 VAL A C 1
ATOM 1300 O O . VAL A 1 163 ? -24.113 -3.930 3.072 1.00 94.25 163 VAL A O 1
ATOM 1303 N N . SER A 1 164 ? -23.942 -1.745 2.609 1.00 95.62 164 SER A N 1
ATOM 1304 C CA . SER A 1 164 ? -24.895 -1.774 1.497 1.00 95.62 164 SER A CA 1
ATOM 1305 C C . SER A 1 164 ? -24.178 -1.958 0.160 1.00 95.62 164 SER A C 1
ATOM 1307 O O . SER A 1 164 ? -23.064 -1.471 -0.025 1.00 95.62 164 SER A O 1
ATOM 1309 N N . SER A 1 165 ? -24.864 -2.581 -0.804 1.00 94.62 165 SER A N 1
ATOM 1310 C CA . SER A 1 165 ? -24.362 -2.802 -2.174 1.00 94.62 165 SER A CA 1
ATOM 1311 C C . SER A 1 165 ? -23.129 -3.716 -2.258 1.00 94.62 165 SER A C 1
ATOM 1313 O O . SER A 1 165 ? -22.198 -3.437 -3.013 1.00 94.62 165 SER A O 1
ATOM 1315 N N . VAL A 1 166 ? -23.114 -4.798 -1.477 1.00 93.25 166 VAL A N 1
ATOM 1316 C CA . VAL A 1 166 ? -22.105 -5.859 -1.617 1.00 93.25 166 VAL A CA 1
ATOM 1317 C C . VAL A 1 166 ? -22.444 -6.704 -2.857 1.00 93.25 166 VAL A C 1
ATOM 1319 O O . VAL A 1 166 ? -23.615 -7.055 -3.021 1.00 93.25 166 VAL A O 1
ATOM 1322 N N . PRO A 1 167 ? -21.475 -7.015 -3.742 1.00 95.56 167 PRO A N 1
ATOM 1323 C CA . PRO A 1 167 ? -21.705 -7.901 -4.884 1.00 95.56 167 PRO A CA 1
ATOM 1324 C C . PRO A 1 167 ? -22.209 -9.276 -4.433 1.00 95.56 167 PRO A C 1
ATOM 1326 O O . PRO A 1 167 ? -21.695 -9.829 -3.455 1.00 95.56 167 PRO A O 1
ATOM 1329 N N . PHE A 1 168 ? -23.196 -9.833 -5.139 1.00 94.00 168 PHE A N 1
ATOM 1330 C CA . PHE A 1 168 ? -23.834 -11.095 -4.746 1.00 94.00 168 PHE A CA 1
ATOM 1331 C C . PHE A 1 168 ? -22.835 -12.261 -4.749 1.00 94.00 168 PHE A C 1
ATOM 1333 O O . PHE A 1 168 ? -22.897 -13.136 -3.890 1.00 94.00 168 PHE A O 1
ATOM 1340 N N . GLU A 1 169 ? -21.843 -12.207 -5.639 1.00 95.69 169 GLU A N 1
ATOM 1341 C CA . GLU A 1 169 ? -20.788 -13.206 -5.789 1.00 95.69 169 GLU A CA 1
ATOM 1342 C C . GLU A 1 169 ? -19.943 -13.344 -4.519 1.00 95.69 169 GLU A C 1
ATOM 1344 O O . GLU A 1 169 ? -19.391 -14.411 -4.257 1.00 95.69 169 GLU A O 1
ATOM 1349 N N . THR A 1 170 ? -19.834 -12.269 -3.729 1.00 91.31 170 THR A N 1
ATOM 1350 C CA . THR A 1 170 ? -19.096 -12.277 -2.454 1.00 91.31 170 THR A CA 1
ATOM 1351 C C . THR A 1 170 ? -19.852 -13.052 -1.379 1.00 91.31 170 THR A C 1
ATOM 1353 O O . THR A 1 170 ? -19.224 -13.652 -0.515 1.00 91.31 170 THR A O 1
ATOM 1356 N N . VAL A 1 171 ? -21.186 -13.032 -1.426 1.00 91.94 171 VAL A N 1
ATOM 1357 C CA . VAL A 1 171 ? -22.039 -13.749 -0.470 1.00 91.94 171 VAL A CA 1
ATOM 1358 C C . VAL A 1 171 ? -22.117 -15.225 -0.848 1.00 91.94 171 VAL A C 1
ATOM 1360 O O . VAL A 1 171 ? -21.983 -16.083 0.015 1.00 91.94 171 VAL A O 1
ATOM 1363 N N . GLU A 1 172 ? -22.274 -15.519 -2.140 1.00 95.31 172 GLU A N 1
ATOM 1364 C CA . GLU A 1 172 ? -22.373 -16.889 -2.653 1.00 95.31 172 GLU A CA 1
ATOM 1365 C C . GLU A 1 172 ? -21.066 -17.674 -2.476 1.00 95.31 172 GLU A C 1
ATOM 1367 O O . GLU A 1 172 ? -21.085 -18.824 -2.046 1.00 95.31 172 GLU A O 1
ATOM 1372 N N . ASN A 1 173 ? -19.921 -17.040 -2.748 1.00 94.12 173 ASN A N 1
ATOM 1373 C CA . ASN A 1 173 ? -18.600 -17.668 -2.643 1.00 94.12 173 ASN A CA 1
ATOM 1374 C C . ASN A 1 173 ? -17.887 -17.336 -1.322 1.00 94.12 173 ASN A C 1
ATOM 1376 O O . ASN A 1 173 ? -16.655 -17.262 -1.282 1.00 94.12 173 ASN A O 1
ATOM 1380 N N . PHE A 1 174 ? -18.638 -17.080 -0.248 1.00 93.31 174 PHE A N 1
ATOM 1381 C CA . PHE A 1 174 ? -18.045 -16.803 1.054 1.00 93.31 174 PHE A CA 1
ATOM 1382 C C . PHE A 1 174 ? -17.436 -18.078 1.653 1.00 93.31 174 PHE A C 1
ATOM 1384 O O . PHE A 1 174 ? -18.143 -19.021 2.003 1.00 93.31 174 PHE A O 1
ATOM 1391 N N . ASP A 1 175 ? -16.112 -18.086 1.797 1.00 93.56 175 ASP A N 1
ATOM 1392 C CA . ASP A 1 175 ? -15.367 -19.156 2.456 1.00 93.56 175 ASP A CA 1
ATOM 1393 C C . ASP A 1 175 ? -14.988 -18.724 3.886 1.00 93.56 175 ASP A C 1
ATOM 1395 O O . ASP A 1 175 ? -14.195 -17.787 4.042 1.00 93.56 175 ASP A O 1
ATOM 1399 N N . PRO A 1 176 ? -15.489 -19.404 4.938 1.00 94.75 176 PRO A N 1
ATOM 1400 C CA . PRO A 1 176 ? -15.135 -19.108 6.327 1.00 94.75 176 PRO A CA 1
ATOM 1401 C C . PRO A 1 176 ? -13.636 -19.219 6.639 1.00 94.75 176 PRO A C 1
ATOM 1403 O O . PRO A 1 176 ? -13.173 -18.657 7.631 1.00 94.75 176 PRO A O 1
ATOM 1406 N N . THR A 1 177 ? -12.863 -19.942 5.822 1.00 95.25 177 THR A N 1
ATOM 1407 C CA . THR A 1 177 ? -11.409 -20.067 6.001 1.00 95.25 177 THR A CA 1
ATOM 1408 C C . THR A 1 177 ? -10.633 -18.855 5.475 1.00 95.25 177 THR A C 1
ATOM 1410 O O . THR A 1 177 ? -9.468 -18.664 5.837 1.00 95.25 177 THR A O 1
ATOM 1413 N N . HIS A 1 178 ? -11.268 -17.999 4.664 1.00 89.88 178 HIS A N 1
ATOM 1414 C CA . HIS A 1 178 ? -10.674 -16.774 4.144 1.00 89.88 178 HIS A CA 1
ATOM 1415 C C . HIS A 1 178 ? -11.089 -15.558 4.993 1.00 89.88 178 HIS A C 1
ATOM 1417 O O . HIS A 1 178 ? -12.238 -15.119 4.927 1.00 89.88 178 HIS A O 1
ATOM 1423 N N . PRO A 1 179 ? -10.179 -14.959 5.785 1.00 94.75 179 PRO A N 1
ATOM 1424 C CA . PRO A 1 179 ? -10.547 -13.865 6.676 1.00 94.75 179 PRO A CA 1
ATOM 1425 C C . PRO A 1 179 ? -10.899 -12.589 5.901 1.00 94.75 179 PRO A C 1
ATOM 1427 O O . PRO A 1 179 ? -10.176 -12.169 4.995 1.00 94.75 179 PRO A O 1
ATOM 1430 N N . ILE A 1 180 ? -11.971 -11.917 6.326 1.00 92.56 180 ILE A N 1
ATOM 1431 C CA . ILE A 1 180 ? -12.334 -10.583 5.841 1.00 92.56 180 ILE A CA 1
ATOM 1432 C C . ILE A 1 180 ? -11.669 -9.534 6.732 1.00 92.56 180 ILE A C 1
ATOM 1434 O O . ILE A 1 180 ? -11.933 -9.455 7.930 1.00 92.56 180 ILE A O 1
ATOM 1438 N N . LEU A 1 181 ? -10.820 -8.699 6.131 1.00 93.94 181 LEU A N 1
ATOM 1439 C CA . LEU A 1 181 ? -10.196 -7.554 6.792 1.00 93.94 181 LEU A CA 1
ATOM 1440 C C . LEU A 1 181 ? -10.871 -6.262 6.328 1.00 93.94 181 LEU A C 1
ATOM 1442 O O . LEU A 1 181 ? -10.951 -5.995 5.129 1.00 93.94 181 LEU A O 1
ATOM 1446 N N . VAL A 1 182 ? -11.315 -5.442 7.281 1.00 93.88 182 VAL A N 1
ATOM 1447 C CA . VAL A 1 182 ? -11.918 -4.128 7.022 1.00 93.88 182 VAL A CA 1
ATOM 1448 C C . VAL A 1 182 ? -10.969 -3.047 7.528 1.00 93.88 182 VAL A C 1
ATOM 1450 O O . VAL A 1 182 ? -10.592 -3.044 8.697 1.00 93.88 182 VAL A O 1
ATOM 1453 N N . GLY A 1 183 ? -10.575 -2.137 6.638 1.00 92.12 183 GLY A N 1
ATOM 1454 C CA . GLY A 1 183 ? -9.673 -1.028 6.941 1.00 92.12 183 GLY A CA 1
ATOM 1455 C C . GLY A 1 183 ? -10.313 0.322 6.634 1.00 92.12 183 GLY A C 1
ATOM 1456 O O . GLY A 1 183 ? -11.033 0.466 5.645 1.00 92.12 183 GLY A O 1
ATOM 1457 N N . GLY A 1 184 ? -10.035 1.318 7.476 1.00 91.69 184 GLY A N 1
ATOM 1458 C CA . GLY A 1 184 ? -10.374 2.712 7.200 1.00 91.69 184 GLY A CA 1
ATOM 1459 C C . GLY A 1 184 ? -9.418 3.310 6.167 1.00 91.69 184 GLY A C 1
ATOM 1460 O O . GLY A 1 184 ? -8.206 3.114 6.256 1.00 91.69 184 GLY A O 1
ATOM 1461 N N . LEU A 1 185 ? -9.967 4.037 5.196 1.00 91.38 185 LEU A N 1
ATOM 1462 C CA . LEU A 1 185 ? -9.206 4.741 4.164 1.00 91.38 185 LEU A CA 1
ATOM 1463 C C . LEU A 1 185 ? -9.102 6.225 4.511 1.00 91.38 185 LEU A C 1
ATOM 1465 O O . LEU A 1 185 ? -10.096 6.845 4.892 1.00 91.38 185 LEU A O 1
ATOM 1469 N N . ALA A 1 186 ? -7.915 6.807 4.349 1.00 89.38 186 ALA A N 1
ATOM 1470 C CA . ALA A 1 186 ? -7.745 8.248 4.511 1.00 89.38 186 ALA A CA 1
ATOM 1471 C C . ALA A 1 186 ? -8.321 9.010 3.304 1.00 89.38 186 ALA A C 1
ATOM 1473 O O . ALA A 1 186 ? -8.328 8.504 2.183 1.00 89.38 186 ALA A O 1
ATOM 1474 N N . LEU A 1 187 ? -8.732 10.269 3.500 1.00 88.00 187 LEU A N 1
ATOM 1475 C CA . LEU A 1 187 ? -9.328 11.101 2.437 1.00 88.00 187 LEU A CA 1
ATOM 1476 C C . LEU A 1 187 ? -8.423 11.257 1.200 1.00 88.00 187 LEU A C 1
ATOM 1478 O O . LEU A 1 187 ? -8.909 11.388 0.082 1.00 88.00 187 LEU A O 1
ATOM 1482 N N . GLY A 1 188 ? -7.099 11.231 1.383 1.00 84.88 188 GLY A N 1
ATOM 1483 C CA . GLY A 1 188 ? -6.143 11.283 0.273 1.00 84.88 188 GLY A CA 1
ATOM 1484 C C . GLY A 1 188 ? -6.011 9.967 -0.504 1.00 84.88 188 GLY A C 1
ATOM 1485 O O . GLY A 1 188 ? -5.639 9.993 -1.674 1.00 84.88 188 GLY A O 1
ATOM 1486 N N . GLU A 1 189 ? -6.338 8.834 0.121 1.00 89.19 189 GLU A N 1
ATOM 1487 C CA . GLU A 1 189 ? -6.143 7.483 -0.426 1.00 89.19 189 GLU A CA 1
ATOM 1488 C C . GLU A 1 189 ? -7.287 7.002 -1.322 1.00 89.19 189 GLU A C 1
ATOM 1490 O O . GLU A 1 189 ? -7.220 5.913 -1.897 1.00 89.19 189 GLU A O 1
ATOM 1495 N N . GLU A 1 190 ? -8.379 7.758 -1.405 1.00 88.69 190 GLU A N 1
ATOM 1496 C CA . GLU A 1 190 ? -9.470 7.488 -2.345 1.00 88.69 190 GLU A CA 1
ATOM 1497 C C . GLU A 1 190 ? -9.104 7.925 -3.771 1.00 88.69 190 GLU A C 1
ATOM 1499 O O . GLU A 1 190 ? -9.573 7.345 -4.750 1.00 88.69 190 GLU A O 1
ATOM 1504 N N . ASN A 1 191 ? -8.215 8.912 -3.893 1.00 91.50 191 ASN A N 1
ATOM 1505 C CA . ASN A 1 191 ? -7.827 9.471 -5.178 1.00 91.50 191 ASN A CA 1
ATOM 1506 C C . ASN A 1 191 ? -6.948 8.504 -5.976 1.00 91.50 191 ASN A C 1
ATOM 1508 O O . ASN A 1 191 ? -6.085 7.812 -5.435 1.00 91.50 191 ASN A O 1
ATOM 1512 N N . VAL A 1 192 ? -7.122 8.516 -7.295 1.00 93.19 192 VAL A N 1
ATOM 1513 C CA . VAL A 1 192 ? -6.277 7.789 -8.248 1.00 93.19 192 VAL A CA 1
ATOM 1514 C C . VAL A 1 192 ? -5.324 8.752 -8.945 1.00 93.19 192 VAL A C 1
ATOM 1516 O O . VAL A 1 192 ? -5.695 9.876 -9.281 1.00 93.19 192 VAL A O 1
ATOM 1519 N N . GLY A 1 193 ? -4.085 8.322 -9.151 1.00 94.31 193 GLY A N 1
ATOM 1520 C CA . GLY A 1 193 ? -3.047 9.165 -9.723 1.00 94.31 193 GLY A CA 1
ATOM 1521 C C . GLY A 1 193 ? -1.820 8.381 -10.168 1.00 94.31 193 GLY A C 1
ATOM 1522 O O . GLY A 1 193 ? -1.700 7.174 -9.946 1.00 94.31 193 GLY A O 1
ATOM 1523 N N . TYR A 1 194 ? -0.880 9.090 -10.790 1.00 94.19 194 TYR A N 1
ATOM 1524 C CA . TYR A 1 194 ? 0.463 8.561 -10.989 1.00 94.19 194 TYR A CA 1
ATOM 1525 C C . TYR A 1 194 ? 1.234 8.648 -9.682 1.00 94.19 194 TYR A C 1
ATOM 1527 O O . TYR A 1 194 ? 1.345 9.718 -9.087 1.00 94.19 194 TYR A O 1
ATOM 1535 N N . MET A 1 195 ? 1.798 7.523 -9.266 1.00 93.62 195 MET A N 1
ATOM 1536 C CA . MET A 1 195 ? 2.664 7.453 -8.102 1.00 93.62 195 MET A CA 1
ATOM 1537 C C . MET A 1 195 ? 4.084 7.104 -8.509 1.00 93.62 195 MET A C 1
ATOM 1539 O O . MET A 1 195 ? 4.320 6.315 -9.427 1.00 93.62 195 MET A O 1
ATOM 1543 N N . GLN A 1 196 ? 5.026 7.701 -7.791 1.00 94.25 196 GLN A N 1
ATOM 1544 C CA . GLN A 1 196 ? 6.439 7.404 -7.893 1.00 94.25 196 GLN A CA 1
ATOM 1545 C C . GLN A 1 196 ? 6.838 6.545 -6.697 1.00 94.25 196 GLN A C 1
ATOM 1547 O O . GLN A 1 196 ? 6.674 6.956 -5.552 1.00 94.25 196 GLN A O 1
ATOM 1552 N N . VAL A 1 197 ? 7.373 5.356 -6.959 1.00 94.38 197 VAL A N 1
ATOM 1553 C CA . VAL A 1 197 ? 7.749 4.383 -5.931 1.00 94.38 197 VAL A CA 1
ATOM 1554 C C . VAL A 1 197 ? 9.211 4.003 -6.101 1.00 94.38 197 VAL A C 1
ATOM 1556 O O . VAL A 1 197 ? 9.674 3.757 -7.211 1.00 94.38 197 VAL A O 1
ATOM 1559 N N . ARG A 1 198 ? 9.961 3.919 -5.002 1.00 93.56 198 ARG A N 1
ATOM 1560 C CA . ARG A 1 198 ? 11.317 3.356 -5.020 1.00 93.56 198 ARG A CA 1
ATOM 1561 C C . ARG A 1 198 ? 11.220 1.848 -4.840 1.00 93.56 198 ARG A C 1
ATOM 1563 O O . ARG A 1 198 ? 10.865 1.375 -3.765 1.00 93.56 198 ARG A O 1
ATOM 1570 N N . LEU A 1 199 ? 11.534 1.100 -5.890 1.00 93.06 199 LEU A N 1
ATOM 1571 C CA . LEU A 1 199 ? 11.481 -0.357 -5.898 1.00 93.06 199 LEU A CA 1
ATOM 1572 C C . LEU A 1 199 ? 12.882 -0.947 -6.009 1.00 93.06 199 LEU A C 1
ATOM 1574 O O . LEU A 1 199 ? 13.773 -0.405 -6.660 1.00 93.06 199 LEU A O 1
ATOM 1578 N N . LYS A 1 200 ? 13.065 -2.100 -5.377 1.00 93.50 200 LYS A N 1
ATOM 1579 C CA . LYS A 1 200 ? 14.239 -2.948 -5.541 1.00 93.50 200 LYS A CA 1
ATOM 1580 C C . LYS A 1 200 ? 13.755 -4.361 -5.784 1.00 93.50 200 LYS A C 1
ATOM 1582 O O . LYS A 1 200 ? 12.841 -4.827 -5.106 1.00 93.50 200 LYS A O 1
ATOM 1587 N N . ARG A 1 201 ? 14.382 -5.044 -6.736 1.00 92.19 201 ARG A N 1
ATOM 1588 C CA . ARG A 1 201 ? 14.128 -6.464 -6.959 1.00 92.19 201 ARG A CA 1
ATOM 1589 C C . ARG A 1 201 ? 14.424 -7.239 -5.674 1.00 92.19 201 ARG A C 1
ATOM 1591 O O . ARG A 1 201 ? 15.457 -7.035 -5.033 1.00 92.19 201 ARG A O 1
ATOM 1598 N N . HIS A 1 202 ? 13.526 -8.144 -5.303 1.00 92.00 202 HIS A N 1
ATOM 1599 C CA . HIS A 1 202 ? 13.753 -9.009 -4.155 1.00 92.00 202 HIS A CA 1
ATOM 1600 C C . HIS A 1 202 ? 14.972 -9.917 -4.381 1.00 92.00 202 HIS A C 1
ATOM 1602 O O . HIS A 1 202 ? 15.144 -10.463 -5.471 1.00 92.00 202 HIS A O 1
ATOM 1608 N N . ARG A 1 203 ? 15.785 -10.141 -3.338 1.00 90.50 203 ARG A N 1
ATOM 1609 C CA . ARG A 1 203 ? 17.030 -10.933 -3.424 1.00 90.50 203 ARG A CA 1
ATOM 1610 C C . ARG A 1 203 ? 16.804 -12.337 -3.993 1.00 90.50 203 ARG A C 1
ATOM 1612 O O . ARG A 1 203 ? 17.626 -12.817 -4.763 1.00 90.50 203 ARG A O 1
ATOM 1619 N N . TRP A 1 204 ? 15.696 -12.981 -3.625 1.00 91.88 204 TRP A N 1
ATOM 1620 C CA . TRP A 1 204 ? 15.370 -14.353 -4.039 1.00 91.88 204 TRP A CA 1
ATOM 1621 C C . TRP A 1 204 ? 14.528 -14.451 -5.320 1.00 91.88 204 TRP A C 1
ATOM 1623 O O . TRP A 1 204 ? 14.214 -15.555 -5.755 1.00 91.88 204 TRP A O 1
ATOM 1633 N N . HIS A 1 205 ? 14.149 -13.330 -5.940 1.00 90.38 205 HIS A N 1
ATOM 1634 C CA . HIS A 1 205 ? 13.376 -13.359 -7.183 1.00 90.38 205 HIS A CA 1
ATOM 1635 C C . HIS A 1 205 ? 14.312 -13.404 -8.390 1.00 90.38 205 HIS A C 1
ATOM 1637 O O . HIS A 1 205 ? 14.906 -12.391 -8.721 1.00 90.38 205 HIS A O 1
ATOM 1643 N N . LYS A 1 206 ? 14.471 -14.562 -9.032 1.00 88.12 206 LYS A N 1
ATOM 1644 C CA . LYS A 1 206 ? 15.526 -14.794 -10.039 1.00 88.12 206 LYS A CA 1
ATOM 1645 C C . LYS A 1 206 ? 15.446 -13.890 -11.277 1.00 88.12 206 LYS A C 1
ATOM 1647 O O . LYS A 1 206 ? 16.481 -13.592 -11.861 1.00 88.12 206 LYS A O 1
ATOM 1652 N N . GLU A 1 207 ? 14.252 -13.462 -11.671 1.00 90.62 207 GLU A N 1
ATOM 1653 C CA . GLU A 1 207 ? 14.037 -12.717 -12.913 1.00 90.62 207 GLU A CA 1
ATOM 1654 C C . GLU A 1 207 ? 14.131 -11.199 -12.705 1.00 90.62 207 GLU A C 1
ATOM 1656 O O . GLU A 1 207 ? 13.797 -10.658 -11.646 1.00 90.62 207 GLU A O 1
ATOM 1661 N N . VAL A 1 208 ? 14.611 -10.491 -13.730 1.00 91.56 208 VAL A N 1
ATOM 1662 C CA . VAL A 1 208 ? 14.536 -9.028 -13.777 1.00 91.56 208 VAL A CA 1
ATOM 1663 C C . VAL A 1 208 ? 13.170 -8.613 -14.305 1.00 91.56 208 VAL A C 1
ATOM 1665 O O . VAL A 1 208 ? 12.678 -9.161 -15.289 1.00 91.56 208 VAL A O 1
ATOM 1668 N N . LEU A 1 209 ? 12.561 -7.620 -13.662 1.00 93.12 209 LEU A N 1
ATOM 1669 C CA . LEU A 1 209 ? 11.279 -7.090 -14.110 1.00 93.12 209 LEU A CA 1
ATOM 1670 C C . LEU A 1 209 ? 11.501 -6.190 -15.324 1.00 93.12 209 LEU A C 1
ATOM 1672 O O . LEU A 1 209 ? 12.446 -5.397 -15.367 1.00 93.12 209 LEU A O 1
ATOM 1676 N N . LYS A 1 210 ? 10.625 -6.312 -16.314 1.00 94.19 210 LYS A N 1
ATOM 1677 C CA . LYS A 1 210 ? 10.659 -5.513 -17.535 1.00 94.19 210 LYS A CA 1
ATOM 1678 C C . LYS A 1 210 ? 9.638 -4.384 -17.452 1.00 94.19 210 LYS A C 1
ATOM 1680 O O . LYS A 1 210 ? 8.556 -4.524 -16.890 1.00 94.19 210 LYS A O 1
ATOM 1685 N N . THR A 1 211 ? 9.994 -3.239 -18.018 1.00 95.25 211 THR A N 1
ATOM 1686 C CA . THR A 1 211 ? 9.088 -2.095 -18.130 1.00 95.25 211 THR A CA 1
ATOM 1687 C C . THR A 1 211 ? 7.905 -2.438 -19.034 1.00 95.25 211 THR A C 1
ATOM 1689 O O . THR A 1 211 ? 8.096 -3.000 -20.111 1.00 95.25 211 THR A O 1
ATOM 1692 N N . ARG A 1 212 ? 6.705 -2.006 -18.633 1.00 94.81 212 ARG A N 1
ATOM 1693 C CA . ARG A 1 212 ? 5.417 -2.296 -19.283 1.00 94.81 212 ARG A CA 1
ATOM 1694 C C . ARG A 1 212 ? 4.911 -3.736 -19.160 1.00 94.81 212 ARG A C 1
ATOM 1696 O O . ARG A 1 212 ? 3.932 -4.075 -19.819 1.00 94.81 212 ARG A O 1
ATOM 1703 N N . ASP A 1 213 ? 5.495 -4.531 -18.273 1.00 94.56 213 ASP A N 1
ATOM 1704 C CA . ASP A 1 213 ? 4.933 -5.833 -17.921 1.00 94.56 213 ASP A CA 1
ATOM 1705 C C . ASP A 1 213 ? 4.005 -5.686 -16.708 1.00 94.56 213 ASP A C 1
ATOM 1707 O O . ASP A 1 213 ? 4.353 -4.985 -15.753 1.00 94.56 213 ASP A O 1
ATOM 1711 N N . PRO A 1 214 ? 2.816 -6.308 -16.716 1.00 95.38 214 PRO A N 1
ATOM 1712 C CA . PRO A 1 214 ? 1.872 -6.151 -15.627 1.00 95.38 214 PRO A CA 1
ATOM 1713 C C . PRO A 1 214 ? 2.396 -6.811 -14.347 1.00 95.38 214 PRO A C 1
ATOM 1715 O O . PRO A 1 214 ? 2.815 -7.969 -14.347 1.00 95.38 214 PRO A O 1
ATOM 1718 N N . ILE A 1 215 ? 2.312 -6.082 -13.237 1.00 94.69 215 ILE A N 1
ATOM 1719 C CA . ILE A 1 215 ? 2.657 -6.567 -11.900 1.00 94.69 215 ILE A CA 1
ATOM 1720 C C . ILE A 1 215 ? 1.503 -6.311 -10.940 1.00 94.69 215 ILE A C 1
ATOM 1722 O O . ILE A 1 215 ? 0.739 -5.358 -11.092 1.00 94.69 215 ILE A O 1
ATOM 1726 N N . ILE A 1 216 ? 1.386 -7.159 -9.927 1.00 95.69 216 ILE A N 1
ATOM 1727 C CA . ILE A 1 216 ? 0.406 -7.009 -8.860 1.00 95.69 216 ILE A CA 1
ATOM 1728 C C . ILE A 1 216 ? 1.090 -6.287 -7.716 1.00 95.69 216 ILE A C 1
ATOM 1730 O O . ILE A 1 216 ? 2.091 -6.749 -7.169 1.00 95.69 216 ILE A O 1
ATOM 1734 N N . VAL A 1 217 ? 0.549 -5.132 -7.369 1.00 95.12 217 VAL A N 1
ATOM 1735 C CA . VAL A 1 217 ? 1.088 -4.247 -6.353 1.00 95.12 217 VAL A CA 1
ATOM 1736 C C . VAL A 1 217 ? 0.169 -4.285 -5.139 1.00 95.12 217 VAL A C 1
ATOM 1738 O O . VAL A 1 217 ? -1.046 -4.125 -5.249 1.00 95.12 217 VAL A O 1
ATOM 1741 N N . SER A 1 218 ? 0.769 -4.520 -3.976 1.00 95.12 218 SER A N 1
ATOM 1742 C CA . SER A 1 218 ? 0.134 -4.427 -2.667 1.00 95.12 218 SER A CA 1
ATOM 1743 C C . SER A 1 218 ? 0.614 -3.149 -1.991 1.00 95.12 218 SER A C 1
ATOM 1745 O O . SER A 1 218 ? 1.799 -3.022 -1.670 1.00 95.12 218 SER A O 1
ATOM 1747 N N . MET A 1 219 ? -0.308 -2.206 -1.799 1.00 92.25 219 MET A N 1
ATOM 1748 C CA . MET A 1 219 ? -0.064 -0.901 -1.181 1.00 92.25 219 MET A CA 1
ATOM 1749 C C . MET A 1 219 ? -1.187 -0.578 -0.203 1.00 92.25 219 MET A C 1
ATOM 1751 O O . MET A 1 219 ? -2.352 -0.483 -0.597 1.00 92.25 219 MET A O 1
ATOM 1755 N N . GLY A 1 220 ? -0.831 -0.421 1.073 1.00 91.81 220 GLY A N 1
ATOM 1756 C CA . GLY A 1 220 ? -1.811 -0.287 2.150 1.00 91.81 220 GLY A CA 1
ATOM 1757 C C . GLY A 1 220 ? -2.796 -1.460 2.143 1.00 91.81 220 GLY A C 1
ATOM 1758 O O . GLY A 1 220 ? -2.387 -2.619 2.101 1.00 91.81 220 GLY A O 1
ATOM 1759 N N . TRP A 1 221 ? -4.093 -1.149 2.118 1.00 91.75 221 TRP A N 1
ATOM 1760 C CA . TRP A 1 221 ? -5.189 -2.127 2.090 1.00 91.75 221 TRP A CA 1
ATOM 1761 C C . TRP A 1 221 ? -5.493 -2.710 0.705 1.00 91.75 221 TRP A C 1
ATOM 1763 O O . TRP A 1 221 ? -6.296 -3.634 0.583 1.00 91.75 221 TRP A O 1
ATOM 1773 N N . ARG A 1 222 ? -4.904 -2.158 -0.362 1.00 92.62 222 ARG A N 1
ATOM 1774 C CA . ARG A 1 222 ? -5.295 -2.475 -1.739 1.00 92.62 222 ARG A CA 1
ATOM 1775 C C . ARG A 1 222 ? -4.272 -3.367 -2.423 1.00 92.62 222 ARG A C 1
ATOM 1777 O O . ARG A 1 222 ? -3.066 -3.137 -2.355 1.00 92.62 222 ARG A O 1
ATOM 1784 N N . ARG A 1 223 ? -4.792 -4.353 -3.153 1.00 94.62 223 ARG A N 1
A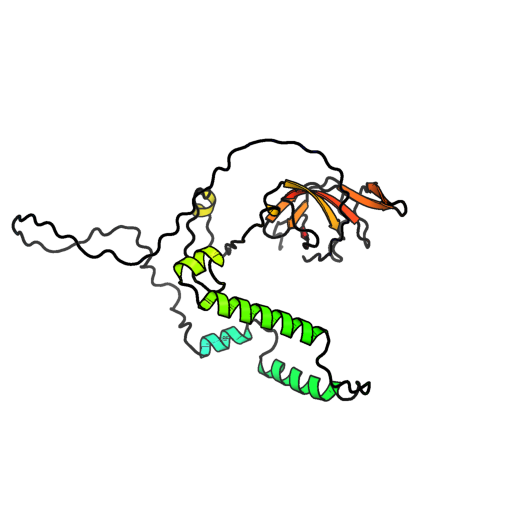TOM 1785 C CA . ARG A 1 223 ? -4.049 -5.200 -4.088 1.00 94.62 223 ARG A CA 1
ATOM 1786 C C . ARG A 1 223 ? -4.641 -4.981 -5.470 1.00 94.62 223 ARG A C 1
ATOM 1788 O O . ARG A 1 223 ? -5.837 -5.179 -5.650 1.00 94.62 223 ARG A O 1
ATOM 1795 N N . TYR A 1 224 ? -3.830 -4.540 -6.418 1.00 94.94 224 TYR A N 1
ATOM 1796 C CA . TYR A 1 224 ? -4.285 -4.273 -7.780 1.00 94.94 224 TYR A CA 1
ATOM 1797 C C . TYR A 1 224 ? -3.165 -4.528 -8.780 1.00 94.94 224 TYR A C 1
ATOM 1799 O O . TYR A 1 224 ? -1.981 -4.491 -8.449 1.00 94.94 224 TYR A O 1
ATOM 1807 N N . GLN A 1 225 ? -3.552 -4.807 -10.017 1.00 95.69 225 GLN A N 1
ATOM 1808 C CA . GLN A 1 225 ? -2.622 -5.006 -11.117 1.00 95.69 225 GLN A CA 1
ATOM 1809 C C . GLN A 1 225 ? -2.357 -3.669 -11.809 1.00 95.69 225 GLN A C 1
ATOM 1811 O O . GLN A 1 225 ? -3.281 -2.905 -12.078 1.00 95.69 225 GLN A O 1
ATOM 1816 N N . THR A 1 226 ? -1.092 -3.375 -12.090 1.00 95.69 226 THR A N 1
ATOM 1817 C CA . THR A 1 226 ? -0.676 -2.147 -12.774 1.00 95.69 226 THR A CA 1
ATOM 1818 C C . THR A 1 226 ? 0.515 -2.409 -13.689 1.00 95.69 226 THR A C 1
ATOM 1820 O O . THR A 1 226 ? 1.135 -3.472 -13.641 1.00 95.69 226 THR A O 1
ATOM 1823 N N . ILE A 1 227 ? 0.824 -1.438 -14.544 1.00 96.06 227 ILE A N 1
ATOM 1824 C CA . ILE A 1 227 ? 1.859 -1.529 -15.573 1.00 96.06 227 ILE A CA 1
ATOM 1825 C C . ILE A 1 227 ? 2.920 -0.450 -15.291 1.00 96.06 227 ILE A C 1
ATOM 1827 O O . ILE A 1 227 ? 2.715 0.717 -15.633 1.00 96.06 227 ILE A O 1
ATOM 1831 N N . PRO A 1 228 ? 4.045 -0.802 -14.644 1.00 96.25 228 PRO A N 1
ATOM 1832 C CA . PRO A 1 228 ? 5.061 0.146 -14.226 1.00 96.25 228 PRO A CA 1
ATOM 1833 C C . PRO A 1 228 ? 6.043 0.507 -15.334 1.00 96.25 228 PRO A C 1
ATOM 1835 O O . PRO A 1 228 ? 6.393 -0.288 -16.214 1.00 96.25 228 PRO A O 1
ATOM 1838 N N . ILE A 1 229 ? 6.548 1.729 -15.217 1.00 96.69 229 ILE A N 1
ATOM 1839 C CA . ILE A 1 229 ? 7.688 2.237 -15.965 1.00 96.69 229 ILE A CA 1
ATOM 1840 C C . ILE A 1 229 ? 8.850 2.415 -14.999 1.00 96.69 229 ILE A C 1
ATOM 1842 O O . ILE A 1 229 ? 8.752 3.188 -14.047 1.00 96.69 229 ILE A O 1
ATOM 1846 N N . TYR A 1 230 ? 9.950 1.705 -15.246 1.00 95.94 230 TYR A N 1
ATOM 1847 C CA . TYR A 1 230 ? 11.156 1.826 -14.436 1.00 95.94 230 TYR A CA 1
ATOM 1848 C C . TYR A 1 230 ? 12.059 2.946 -14.956 1.00 95.94 230 TYR A C 1
ATOM 1850 O O . TYR A 1 230 ? 12.240 3.110 -16.164 1.00 95.94 230 TYR A O 1
ATOM 1858 N N . ALA A 1 231 ? 12.659 3.693 -14.039 1.00 95.94 231 ALA A N 1
ATOM 1859 C CA . ALA A 1 231 ? 13.609 4.761 -14.302 1.00 95.94 231 ALA A CA 1
ATOM 1860 C C . ALA A 1 231 ? 14.702 4.793 -13.224 1.00 95.94 231 ALA A C 1
ATOM 1862 O O . ALA A 1 231 ? 14.519 4.310 -12.105 1.00 95.94 231 ALA A O 1
ATOM 1863 N N . ILE A 1 232 ? 15.851 5.369 -13.559 1.00 94.88 232 ILE A N 1
ATOM 1864 C CA . ILE A 1 232 ? 16.891 5.743 -12.596 1.00 94.88 232 ILE A CA 1
ATOM 1865 C C . ILE A 1 232 ? 17.048 7.257 -12.648 1.00 94.88 232 ILE A C 1
ATOM 1867 O O . ILE A 1 232 ? 16.945 7.863 -13.714 1.00 94.88 232 ILE A O 1
ATOM 1871 N N . GLU A 1 233 ? 17.263 7.850 -11.484 1.00 91.94 233 GLU A N 1
ATOM 1872 C CA . GLU A 1 233 ? 17.669 9.241 -11.365 1.00 91.94 233 GLU A CA 1
ATOM 1873 C C . GLU A 1 233 ? 19.173 9.343 -11.645 1.00 91.94 233 GLU A C 1
ATOM 1875 O O . GLU A 1 233 ? 19.982 8.697 -10.977 1.00 91.94 233 GLU A O 1
ATOM 1880 N N . ASP A 1 234 ? 19.542 10.102 -12.674 1.00 88.69 234 ASP A N 1
ATOM 1881 C CA . ASP A 1 234 ? 20.940 10.416 -12.966 1.00 88.69 234 ASP A CA 1
ATOM 1882 C C . ASP A 1 234 ? 21.454 11.490 -11.981 1.00 88.69 234 ASP A C 1
ATOM 1884 O O . ASP A 1 234 ? 20.672 12.221 -11.372 1.00 88.69 234 ASP A O 1
ATOM 1888 N N . CYS A 1 235 ? 22.775 11.673 -11.872 1.00 84.56 235 CYS A N 1
ATOM 1889 C CA . CYS A 1 235 ? 23.381 12.708 -11.013 1.00 84.56 235 CYS A CA 1
ATOM 1890 C C . CYS A 1 235 ? 22.923 14.146 -11.335 1.00 84.56 235 CYS A C 1
ATOM 1892 O O . CYS A 1 235 ? 23.083 15.043 -10.515 1.00 84.56 235 CYS A O 1
ATOM 1894 N N . SER A 1 236 ? 22.337 14.363 -12.516 1.00 84.25 236 SER A N 1
ATOM 1895 C CA . SER A 1 236 ? 21.752 15.636 -12.939 1.00 84.25 236 SER A CA 1
ATOM 1896 C C . SER A 1 236 ? 20.296 15.838 -12.483 1.00 84.25 236 SER A C 1
ATOM 1898 O O . SER A 1 236 ? 19.645 16.747 -12.991 1.00 84.25 236 SER A O 1
ATOM 1900 N N . GLY A 1 237 ? 19.732 14.948 -11.654 1.00 83.88 237 GLY A N 1
ATOM 1901 C CA . GLY A 1 237 ? 18.329 14.996 -11.210 1.00 83.88 237 GLY A CA 1
ATOM 1902 C C . GLY A 1 237 ? 17.302 14.688 -12.308 1.00 83.88 237 GLY A C 1
ATOM 1903 O O . GLY A 1 237 ? 16.122 15.005 -12.177 1.00 83.88 237 GLY A O 1
ATOM 1904 N N . ARG A 1 238 ? 17.739 14.105 -13.434 1.00 90.94 238 ARG A N 1
ATOM 1905 C CA . ARG A 1 238 ? 16.852 13.705 -14.538 1.00 90.94 238 ARG A CA 1
ATOM 1906 C C . ARG A 1 238 ? 16.524 12.225 -14.427 1.00 90.94 238 ARG A C 1
ATOM 1908 O O . ARG A 1 238 ? 17.398 11.418 -14.122 1.00 90.94 238 ARG A O 1
ATOM 1915 N N . TYR A 1 239 ? 15.283 11.868 -14.740 1.00 92.31 239 TYR A N 1
ATOM 1916 C CA . TYR A 1 239 ? 14.860 10.473 -14.792 1.00 92.31 239 TYR A CA 1
ATOM 1917 C C . TYR A 1 239 ? 15.120 9.882 -16.173 1.00 92.31 239 TYR A C 1
ATOM 1919 O O . TYR A 1 239 ? 14.518 10.291 -17.167 1.00 92.31 239 TYR A O 1
ATOM 1927 N N . ARG A 1 240 ? 15.992 8.878 -16.227 1.00 93.81 240 ARG A N 1
ATOM 1928 C CA . ARG A 1 240 ? 16.252 8.094 -17.430 1.00 93.81 240 ARG A CA 1
ATOM 1929 C C . ARG A 1 240 ? 15.495 6.777 -17.361 1.00 93.81 240 ARG A C 1
ATOM 1931 O O . ARG A 1 240 ? 15.687 5.978 -16.444 1.00 93.81 240 ARG A O 1
ATOM 1938 N N . MET A 1 241 ? 14.646 6.542 -18.356 1.00 95.00 241 MET A N 1
ATOM 1939 C CA . MET A 1 241 ? 13.856 5.317 -18.467 1.00 95.00 241 MET A CA 1
ATOM 1940 C C . MET A 1 241 ? 14.755 4.083 -18.638 1.00 95.00 241 MET A C 1
ATOM 1942 O O . MET A 1 241 ? 15.716 4.091 -19.411 1.00 95.00 241 MET A O 1
ATOM 1946 N N . LEU A 1 242 ? 14.401 2.999 -17.951 1.00 94.94 242 LEU A N 1
ATOM 1947 C CA . LEU A 1 242 ? 15.022 1.688 -18.075 1.00 94.94 242 LEU A CA 1
ATOM 1948 C C . LEU A 1 242 ? 14.114 0.713 -18.821 1.00 94.94 242 LEU A C 1
ATOM 1950 O O . LEU A 1 242 ? 12.888 0.771 -18.732 1.00 94.94 242 LEU A O 1
ATOM 1954 N N . LYS A 1 243 ? 14.732 -0.240 -19.521 1.00 95.62 243 LYS A N 1
ATOM 1955 C CA . LYS A 1 243 ? 14.019 -1.384 -20.108 1.00 95.62 243 LYS A CA 1
ATOM 1956 C C . LYS A 1 243 ? 13.764 -2.488 -19.075 1.00 95.62 243 LYS A C 1
ATOM 1958 O O . LYS A 1 243 ? 12.711 -3.115 -19.118 1.00 95.62 243 LYS A O 1
ATOM 1963 N N . TYR A 1 244 ? 14.702 -2.675 -18.144 1.00 94.81 244 TYR A N 1
ATOM 1964 C CA . TYR A 1 244 ? 14.674 -3.704 -17.104 1.00 94.81 244 TYR A CA 1
ATOM 1965 C C . TYR A 1 244 ? 15.104 -3.127 -15.753 1.00 94.81 244 TYR A C 1
ATOM 1967 O O . TYR A 1 244 ? 15.904 -2.191 -15.707 1.00 94.81 244 TYR A O 1
ATOM 1975 N N . THR A 1 245 ? 14.600 -3.693 -14.659 1.00 93.75 245 THR A N 1
ATOM 1976 C CA . THR A 1 245 ? 15.005 -3.351 -13.290 1.00 93.75 245 THR A CA 1
ATOM 1977 C C . THR A 1 245 ? 16.456 -3.778 -13.025 1.00 93.75 245 THR A C 1
ATOM 1979 O O . THR A 1 245 ? 16.825 -4.905 -13.362 1.00 93.75 245 THR A O 1
ATOM 1982 N N . PRO A 1 246 ? 17.292 -2.925 -12.399 1.00 93.00 246 PRO A N 1
ATOM 1983 C CA . PRO A 1 246 ? 18.659 -3.291 -12.043 1.00 93.00 246 PRO A CA 1
ATOM 1984 C C . PRO A 1 246 ? 18.685 -4.376 -10.958 1.00 93.00 246 PRO A C 1
ATOM 1986 O O . PRO A 1 246 ? 17.824 -4.430 -10.081 1.00 93.00 246 PRO A O 1
ATOM 1989 N N . GLU A 1 247 ? 19.709 -5.229 -10.984 1.00 89.75 247 GLU A N 1
ATOM 1990 C CA . GLU A 1 247 ? 19.713 -6.448 -10.174 1.00 89.75 247 GLU A CA 1
ATOM 1991 C C . GLU A 1 247 ? 19.855 -6.197 -8.661 1.00 89.75 247 GLU A C 1
ATOM 1993 O O . GLU A 1 247 ? 19.169 -6.838 -7.859 1.00 89.75 247 GLU A O 1
ATOM 1998 N N . HIS A 1 248 ? 20.745 -5.280 -8.274 1.00 88.25 248 HIS A N 1
ATOM 1999 C CA . HIS A 1 248 ? 21.111 -5.022 -6.875 1.00 88.25 248 HIS A CA 1
ATOM 2000 C C . HIS A 1 248 ? 20.938 -3.558 -6.451 1.00 88.25 248 HIS A C 1
ATOM 2002 O O . HIS A 1 248 ? 21.322 -3.189 -5.340 1.00 88.25 248 HIS A O 1
ATOM 2008 N N . MET A 1 249 ? 20.314 -2.736 -7.298 1.00 91.12 249 MET A N 1
ATOM 2009 C CA . MET A 1 249 ? 20.090 -1.310 -7.048 1.00 91.12 249 MET A CA 1
ATOM 2010 C C . MET A 1 249 ? 18.604 -0.991 -6.896 1.00 91.12 249 MET A C 1
ATOM 2012 O O . MET A 1 249 ? 17.735 -1.745 -7.331 1.00 91.12 249 MET A O 1
ATOM 2016 N N . HIS A 1 250 ? 18.323 0.146 -6.267 1.00 92.50 250 HIS A N 1
ATOM 2017 C CA . HIS A 1 250 ? 16.980 0.708 -6.246 1.00 92.50 250 HIS A CA 1
ATOM 2018 C C . HIS A 1 250 ? 16.731 1.442 -7.563 1.00 92.50 250 HIS A C 1
ATOM 2020 O O . HIS A 1 250 ? 17.570 2.224 -8.007 1.00 92.50 250 HIS A O 1
ATOM 2026 N N . CYS A 1 251 ? 15.572 1.216 -8.164 1.00 93.94 251 CYS A N 1
ATOM 2027 C CA . CYS A 1 251 ? 15.065 2.020 -9.264 1.00 93.94 251 CYS A CA 1
ATOM 2028 C C . CYS A 1 251 ? 13.803 2.756 -8.827 1.00 93.94 251 CYS A C 1
ATOM 2030 O O . CYS A 1 251 ? 13.098 2.355 -7.899 1.00 93.94 251 CYS A O 1
ATOM 2032 N N . VAL A 1 252 ? 13.496 3.825 -9.537 1.00 95.56 252 VAL A N 1
ATOM 2033 C CA . VAL A 1 252 ? 12.199 4.475 -9.460 1.00 95.56 252 VAL A CA 1
ATOM 2034 C C . VAL A 1 252 ? 11.242 3.728 -10.383 1.00 95.56 252 VAL A C 1
ATOM 2036 O O . VAL A 1 252 ? 11.593 3.389 -11.508 1.00 95.56 252 VAL A O 1
ATOM 2039 N N . ALA A 1 253 ? 10.039 3.448 -9.912 1.00 95.69 253 ALA A N 1
ATOM 2040 C CA . ALA A 1 253 ? 8.940 2.926 -10.699 1.00 95.69 253 ALA A CA 1
ATOM 2041 C C . ALA A 1 253 ? 7.804 3.942 -10.687 1.00 95.69 253 ALA A C 1
ATOM 2043 O O . ALA A 1 253 ? 7.441 4.457 -9.631 1.00 95.69 253 ALA A O 1
ATOM 2044 N N . MET A 1 254 ? 7.249 4.223 -11.858 1.00 95.44 254 MET A N 1
ATOM 2045 C CA . MET A 1 254 ? 6.094 5.096 -12.019 1.00 95.44 254 MET A CA 1
ATOM 2046 C C . MET A 1 254 ? 4.939 4.285 -12.580 1.00 95.44 254 MET A C 1
ATOM 2048 O O . MET A 1 254 ? 5.098 3.603 -13.595 1.00 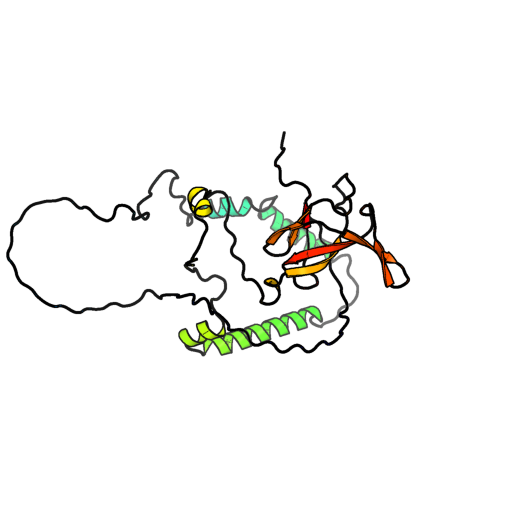95.44 254 MET A O 1
ATOM 2052 N N . PHE A 1 255 ? 3.790 4.338 -11.919 1.00 95.62 255 PHE A N 1
ATOM 2053 C CA . PHE A 1 255 ? 2.587 3.648 -12.369 1.00 95.62 255 PHE A CA 1
ATOM 2054 C C . PHE A 1 255 ? 1.325 4.374 -11.914 1.00 95.62 255 PHE A C 1
ATOM 2056 O O . PHE A 1 255 ? 1.364 5.226 -11.027 1.00 95.62 255 PHE A O 1
ATOM 2063 N N . TRP A 1 256 ? 0.212 4.051 -12.565 1.00 95.69 256 TRP A N 1
ATOM 2064 C CA . TRP A 1 256 ? -1.109 4.573 -12.234 1.00 95.69 256 TRP A CA 1
ATOM 2065 C C . TRP A 1 256 ? -1.787 3.674 -11.196 1.00 95.69 256 TRP A C 1
ATOM 2067 O O . TRP A 1 256 ? -1.769 2.446 -11.336 1.00 95.69 256 TRP A O 1
ATOM 2077 N N . GLY A 1 257 ? -2.381 4.275 -10.165 1.00 94.75 257 GLY A N 1
ATOM 2078 C CA . GLY A 1 257 ? -3.083 3.545 -9.113 1.00 94.75 257 GLY A CA 1
ATOM 2079 C C . GLY A 1 257 ? -3.682 4.448 -8.026 1.00 94.75 257 GLY A C 1
ATOM 2080 O O . GLY A 1 257 ? -3.540 5.670 -8.090 1.00 94.75 257 GLY A O 1
ATOM 2081 N N . PRO A 1 258 ? -4.362 3.864 -7.025 1.00 94.06 258 PRO A N 1
ATOM 2082 C CA . PRO A 1 258 ? -4.823 4.576 -5.834 1.00 94.06 258 PRO A CA 1
ATOM 2083 C C . PRO A 1 258 ? -3.643 5.156 -5.052 1.00 94.06 258 PRO A C 1
ATOM 2085 O O . PRO A 1 258 ? -2.711 4.432 -4.698 1.00 94.06 258 PRO A O 1
ATOM 2088 N N . LEU A 1 259 ? -3.689 6.457 -4.780 1.00 92.62 259 LEU A N 1
ATOM 2089 C CA . LEU A 1 259 ? -2.638 7.169 -4.068 1.00 92.62 259 LEU A CA 1
ATOM 2090 C C . LEU A 1 259 ? -2.472 6.605 -2.653 1.00 92.62 259 LEU A C 1
ATOM 2092 O O . LEU A 1 259 ? -3.443 6.305 -1.963 1.00 92.62 259 LEU A O 1
ATOM 2096 N N . ALA A 1 260 ? -1.221 6.462 -2.230 1.00 91.56 260 ALA A N 1
ATOM 2097 C CA . ALA A 1 260 ? -0.861 6.096 -0.868 1.00 91.56 260 ALA A CA 1
ATOM 2098 C C . ALA A 1 260 ? -0.069 7.246 -0.234 1.00 91.56 260 ALA A C 1
ATOM 2100 O O . ALA A 1 260 ? 0.586 8.002 -0.965 1.00 91.56 260 ALA A O 1
ATOM 2101 N N . PRO A 1 261 ? -0.095 7.386 1.102 1.00 90.81 261 PRO A N 1
ATOM 2102 C CA . PRO A 1 261 ? 0.740 8.346 1.795 1.00 90.81 261 PRO A CA 1
ATOM 2103 C C . PRO A 1 261 ? 2.219 8.151 1.440 1.00 90.81 261 PRO A C 1
ATOM 2105 O O . PRO A 1 261 ? 2.667 7.043 1.113 1.00 90.81 261 PRO A O 1
ATOM 2108 N N . PRO A 1 262 ? 3.019 9.224 1.490 1.00 90.69 262 PRO A N 1
ATOM 2109 C CA . PRO A 1 262 ? 4.446 9.080 1.300 1.00 90.69 262 PRO A CA 1
ATOM 2110 C C . PRO A 1 262 ? 5.023 8.192 2.408 1.00 90.69 262 PRO A C 1
ATOM 2112 O O . PRO A 1 262 ? 4.507 8.137 3.521 1.00 90.69 262 PRO A O 1
ATOM 2115 N N . HIS A 1 263 ? 6.118 7.503 2.102 1.00 88.94 263 HIS A N 1
ATOM 2116 C CA . HIS A 1 263 ? 6.798 6.563 3.005 1.00 88.94 263 HIS A CA 1
ATOM 2117 C C . HIS A 1 263 ? 6.029 5.268 3.314 1.00 88.94 263 HIS A C 1
ATOM 2119 O O . HIS A 1 263 ? 6.517 4.450 4.089 1.00 88.94 263 HIS A O 1
ATOM 2125 N N . THR A 1 264 ? 4.894 5.012 2.658 1.00 92.06 264 THR A N 1
ATOM 2126 C CA . THR A 1 264 ? 4.213 3.715 2.744 1.00 92.06 264 THR A CA 1
ATOM 2127 C C . THR A 1 264 ? 5.015 2.613 2.045 1.00 92.06 264 THR A C 1
ATOM 2129 O O . THR A 1 264 ? 5.504 2.781 0.926 1.00 92.06 264 THR A O 1
ATOM 2132 N N . GLY A 1 265 ? 5.140 1.459 2.707 1.00 91.75 265 GLY A N 1
ATOM 2133 C CA . GLY A 1 265 ? 5.784 0.275 2.141 1.00 91.75 265 GLY A CA 1
ATOM 2134 C C . GLY A 1 265 ? 4.981 -0.325 0.983 1.00 91.75 265 GLY A C 1
ATOM 2135 O O . GLY A 1 265 ? 3.752 -0.370 1.019 1.00 91.75 265 GLY A O 1
ATOM 2136 N N . VAL A 1 266 ? 5.687 -0.813 -0.038 1.00 93.50 266 VAL A N 1
ATOM 2137 C CA . VAL A 1 266 ? 5.089 -1.392 -1.247 1.00 93.50 266 VAL A CA 1
ATOM 2138 C C . VAL A 1 266 ? 5.690 -2.759 -1.524 1.00 93.50 266 VAL A C 1
ATOM 2140 O O . VAL A 1 266 ? 6.911 -2.907 -1.551 1.00 93.50 266 VAL A O 1
ATOM 2143 N N . VAL A 1 267 ? 4.837 -3.744 -1.805 1.00 93.94 267 VAL A N 1
ATOM 2144 C CA . VAL A 1 267 ? 5.265 -5.070 -2.263 1.00 93.94 267 VAL A CA 1
ATOM 2145 C C . VAL A 1 267 ? 4.697 -5.328 -3.650 1.00 93.94 267 VAL A C 1
ATOM 2147 O O . VAL A 1 267 ? 3.509 -5.130 -3.887 1.00 93.94 267 VAL A O 1
ATOM 2150 N N . ALA A 1 268 ? 5.547 -5.794 -4.561 1.00 94.00 268 ALA A N 1
ATOM 2151 C CA . ALA A 1 268 ? 5.155 -6.190 -5.906 1.00 94.00 268 ALA A CA 1
ATOM 2152 C C . ALA A 1 268 ? 5.345 -7.697 -6.095 1.00 94.00 268 ALA A C 1
ATOM 2154 O O . ALA A 1 268 ? 6.365 -8.264 -5.696 1.00 94.00 268 ALA A O 1
ATOM 2155 N N . VAL A 1 269 ? 4.363 -8.335 -6.719 1.00 93.81 269 VAL A N 1
ATOM 2156 C CA . VAL A 1 269 ? 4.341 -9.762 -7.037 1.00 93.81 269 VAL A CA 1
ATOM 2157 C C . VAL A 1 269 ? 3.933 -9.920 -8.499 1.00 93.81 269 VAL A C 1
ATOM 2159 O O . VAL A 1 269 ? 3.042 -9.230 -8.980 1.00 93.81 269 VAL A O 1
ATOM 2162 N N . GLN A 1 270 ? 4.584 -10.823 -9.226 1.00 91.50 270 GLN A N 1
ATOM 2163 C CA . GLN A 1 270 ? 4.277 -11.050 -10.640 1.00 91.50 270 GLN A CA 1
ATOM 2164 C C . GLN A 1 270 ? 3.107 -12.025 -10.832 1.00 91.50 270 GLN A C 1
ATOM 2166 O O . GLN A 1 270 ? 2.263 -11.818 -11.696 1.00 91.50 270 GLN A O 1
ATOM 2171 N N . LYS A 1 271 ? 3.048 -13.093 -10.025 1.00 89.50 271 LYS A N 1
ATOM 2172 C CA . LYS A 1 271 ? 2.044 -14.162 -10.124 1.00 89.50 271 LYS A CA 1
ATOM 2173 C C . LYS A 1 271 ? 1.492 -14.500 -8.740 1.00 89.50 271 LYS A C 1
ATOM 2175 O O . LYS A 1 271 ? 2.262 -14.615 -7.792 1.00 89.50 271 LYS A O 1
ATOM 2180 N N . LEU A 1 272 ? 0.174 -14.678 -8.648 1.00 86.00 272 LEU A N 1
ATOM 2181 C CA . LEU A 1 272 ? -0.528 -15.126 -7.433 1.00 86.00 272 LEU A CA 1
ATOM 2182 C C . LEU A 1 272 ? -0.847 -16.629 -7.438 1.00 86.00 272 LEU A C 1
ATOM 2184 O O . LEU A 1 272 ? -1.416 -17.131 -6.478 1.00 86.00 272 LEU A O 1
ATOM 2188 N N . SER A 1 273 ? -0.518 -17.344 -8.515 1.00 84.12 273 SER A N 1
ATOM 2189 C CA . SER A 1 273 ? -0.830 -18.765 -8.656 1.00 84.12 273 SER A CA 1
ATOM 2190 C C . SER A 1 273 ? -0.086 -19.606 -7.617 1.00 84.12 273 SER A C 1
ATOM 2192 O O . SER A 1 273 ? 1.149 -19.594 -7.586 1.00 84.12 273 SER A O 1
ATOM 2194 N N . ASN A 1 274 ? -0.832 -20.395 -6.844 1.00 65.50 274 ASN A N 1
ATOM 2195 C CA . ASN A 1 274 ? -0.298 -21.457 -5.998 1.00 65.50 274 ASN A CA 1
ATOM 2196 C C . ASN A 1 274 ? 0.075 -22.667 -6.863 1.00 65.50 274 ASN A C 1
ATOM 2198 O O . ASN A 1 274 ? -0.601 -23.687 -6.844 1.00 65.50 274 ASN A O 1
ATOM 2202 N N . ASN A 1 275 ? 1.166 -22.569 -7.620 1.00 50.50 275 ASN A N 1
ATOM 2203 C CA . ASN A 1 275 ? 1.784 -23.760 -8.201 1.00 50.50 275 ASN A CA 1
ATOM 2204 C C . ASN A 1 275 ? 2.748 -24.350 -7.166 1.00 50.50 275 ASN A C 1
ATOM 2206 O O . ASN A 1 275 ? 3.963 -24.322 -7.353 1.00 50.50 275 ASN A O 1
ATOM 2210 N N . GLN A 1 276 ? 2.203 -24.807 -6.038 1.00 49.03 276 GLN A N 1
ATOM 2211 C CA . GLN A 1 276 ? 2.896 -25.789 -5.214 1.00 49.03 276 GLN A CA 1
ATOM 2212 C C . GLN A 1 276 ? 2.648 -27.142 -5.880 1.00 49.03 276 GLN A C 1
ATOM 2214 O O . GLN A 1 276 ? 1.562 -27.703 -5.765 1.00 49.03 276 GLN A O 1
ATOM 2219 N N . VAL A 1 277 ? 3.627 -27.565 -6.679 1.00 33.59 277 VAL A N 1
ATOM 2220 C CA . VAL A 1 277 ? 3.802 -28.964 -7.088 1.00 33.59 277 VAL A CA 1
ATOM 2221 C C . VAL A 1 277 ? 4.508 -29.689 -5.954 1.00 33.59 277 VAL A C 1
ATOM 2223 O O . VAL A 1 277 ? 5.431 -29.065 -5.378 1.00 33.59 277 VAL A O 1
#